Protein AF-A0A927VE83-F1 (afdb_monomer)

Secondary structure (DSSP, 8-state):
--HHHHHHHHHHHHH-GGGGGG-SS--HHHHHHHHHH-GGGGGG-SS--HHHHHHHHHH-GGGGGG-SS--HHHHHHHHHH-GGGGGG-SS--HHHHHHHHHH-GGGGGG-SS--HHHHHHHHHH-GGGGGG-SS--HHHHHHHHHH-GGGGGG-SS--HHHHHHHHHHH-GGGGGG-SS--HHHHHHHHHH-GGGGGG-S---HHHHHHHHHH-GGGGGG-SS--HHHHHHHHHH-GGGGGGS-GGGGGG-

Foldseek 3Di:
DDPVLVVVLLVVLLVALLCLLVRPDDDPSSLQSSLLNPLLSLLSDPDDDPVSLLSSLLVALLSLLSDPDDDLVSLQSNCLRALLSLLSDPAHDPVSLLSSCVRPLLSCLSDDPDDLVSLLSSLLVALLSLLSVPDDDPVSLLSNCLNPVCSVVSDPDCPPVNVLLSVCLVPVLVQLVDPDDDPVSLLSSCLNPLVCLLVDPDDDPSSLLSSLLVPLLCLLSHPDDDLNSNVSSCVNPVVSLVSDDPVNNVVD

Mean predicted aligned error: 5.01 Å

Solvent-accessible surface area (backbone atoms only — not comparable to full-atom values): 13886 Å² total; per-residue (Å²): 134,55,73,69,57,48,53,54,50,43,53,46,12,58,76,39,8,63,50,52,69,73,48,93,71,85,48,72,68,50,48,41,44,8,17,68,59,28,33,72,27,46,65,56,49,85,80,79,48,70,67,50,49,42,53,13,14,60,75,37,9,67,37,48,69,50,48,87,79,78,46,74,64,55,50,44,45,8,21,74,61,32,22,70,28,44,70,65,44,94,80,70,51,72,68,49,48,50,54,8,23,73,73,37,30,69,38,52,64,54,45,82,84,64,49,72,67,54,49,48,56,21,16,67,72,35,8,66,44,47,68,58,49,91,79,67,51,69,70,50,50,47,47,8,14,54,64,28,38,75,25,52,80,57,49,90,76,79,47,73,68,52,52,50,46,27,51,30,40,71,36,36,67,61,53,73,76,43,96,76,67,50,70,67,57,50,40,48,15,28,74,63,38,49,82,44,54,83,70,49,96,69,79,50,73,67,45,46,37,59,30,11,60,78,38,10,65,52,47,71,69,51,90,77,86,46,72,70,39,51,50,42,9,29,74,62,28,69,75,22,56,82,50,55,56,75,88,53,59,84,80,106

Nearest PDB structures (foldseek):
  4c0p-assembly4_D  TM=2.288E-01  e=1.558E+00  Homo sapiens
  2qna-assembly1_A  TM=1.635E-01  e=2.269E+00  Homo sapiens
  5yvg-assembly1_A  TM=2.104E-01  e=4.380E+00  Homo sapiens
  3ea5-assembly2_D  TM=1.657E-01  e=5.806E+00  Saccharomyces cerevisiae
  2z5k-assembly1_A  TM=1.776E-01  e=8.861E+00  Homo sapiens

Radius of gyration: 27.27 Å; Cα contacts (8 Å, |Δi|>4): 420; chains: 1; bounding box: 66×28×78 Å

Sequence (252 aa):
MTQQEQEFWLEKVSNNGMELANAPEQTEELCKAAVTRSPWALQFVKDQTEEICEIAVGKMGMTLASVKEKTPHLCLVAVRQTGMALQHISNPTEEMCIEAIRQRAEAIKFVEHPSIRLCKEAVCLDGKVLKYIGNPTEEICELAVMQNPKAIAYVKDKSERLQQIEKIANDPFSILDMKSPSEEACLLAVRSDWSVFEYLPMQTEEICLEAVQQKGELLAYVDEQTLPVCRAAVAQSPKAIRFVEEWYKEDL

Structure (mmCIF, N/CA/C/O backbone):
data_AF-A0A927VE83-F1
#
_entry.id   AF-A0A927VE83-F1
#
loop_
_atom_site.group_PDB
_atom_site.id
_atom_site.type_symbol
_atom_site.label_atom_id
_atom_site.label_alt_id
_atom_site.label_comp_id
_atom_site.label_asym_id
_atom_site.label_entity_id
_atom_site.label_seq_id
_atom_site.pdbx_PDB_ins_code
_atom_site.Cartn_x
_atom_site.Cartn_y
_atom_site.Cartn_z
_atom_site.occupancy
_atom_site.B_iso_or_equiv
_atom_site.auth_seq_id
_atom_site.auth_comp_id
_atom_site.auth_asym_id
_atom_site.auth_atom_id
_atom_site.pdbx_PDB_model_num
ATOM 1 N N . MET A 1 1 ? -33.198 -2.997 35.596 1.00 75.94 1 MET A N 1
ATOM 2 C CA . MET A 1 1 ? -33.813 -1.815 34.953 1.00 75.94 1 MET A CA 1
ATOM 3 C C . MET A 1 1 ? -35.285 -2.082 34.657 1.00 75.94 1 MET A C 1
ATOM 5 O O . MET A 1 1 ? -35.620 -3.172 34.203 1.00 75.94 1 MET A O 1
ATOM 9 N N . THR A 1 2 ? -36.168 -1.127 34.953 1.00 89.88 2 THR A N 1
ATOM 10 C CA . THR A 1 2 ? -37.588 -1.172 34.556 1.00 89.88 2 THR A CA 1
ATOM 11 C C . THR A 1 2 ? -37.757 -0.852 33.063 1.00 89.88 2 THR A C 1
ATOM 13 O O . THR A 1 2 ? -36.870 -0.261 32.452 1.00 89.88 2 THR A O 1
ATOM 16 N N . GLN A 1 3 ? -38.901 -1.196 32.461 1.00 88.94 3 GLN A N 1
ATOM 17 C CA . GLN A 1 3 ? -39.150 -0.931 31.034 1.00 88.94 3 GLN A CA 1
ATOM 18 C C . GLN A 1 3 ? -39.098 0.569 30.683 1.00 88.94 3 GLN A C 1
ATOM 20 O O . GLN A 1 3 ? -38.510 0.946 29.675 1.00 88.94 3 GLN A O 1
ATOM 25 N N . GLN A 1 4 ? -39.644 1.433 31.543 1.00 90.25 4 GLN A N 1
ATOM 26 C CA . GLN A 1 4 ? -39.616 2.888 31.336 1.00 90.25 4 GLN A CA 1
ATOM 27 C C . GLN A 1 4 ? -38.194 3.455 31.396 1.00 90.25 4 GLN A C 1
ATOM 29 O O . GLN A 1 4 ? -37.836 4.330 30.611 1.00 90.25 4 GLN A O 1
ATOM 34 N N . GLU A 1 5 ? -37.364 2.944 32.308 1.00 92.12 5 GLU A N 1
ATOM 35 C CA . GLU A 1 5 ? -35.952 3.327 32.375 1.00 92.12 5 GLU A CA 1
ATOM 36 C C . GLU A 1 5 ? -35.190 2.856 31.130 1.00 92.12 5 GLU A C 1
ATOM 38 O O . GLU A 1 5 ? -34.365 3.605 30.610 1.00 92.12 5 GLU A O 1
ATOM 43 N N . GLN A 1 6 ? -35.489 1.657 30.616 1.00 92.31 6 GLN A N 1
ATOM 44 C CA . GLN A 1 6 ? -34.880 1.142 29.387 1.00 92.31 6 GLN A CA 1
ATOM 45 C C . GLN A 1 6 ? -35.201 2.034 28.184 1.00 92.31 6 GLN A C 1
ATOM 47 O O . GLN A 1 6 ? -34.286 2.429 27.466 1.00 92.31 6 GLN A O 1
ATOM 52 N N . GLU A 1 7 ? -36.470 2.396 27.988 1.00 95.06 7 GLU A N 1
ATOM 53 C CA . GLU A 1 7 ? -36.901 3.286 26.901 1.00 95.06 7 GLU A CA 1
ATOM 54 C C . GLU A 1 7 ? -36.246 4.672 27.007 1.00 95.06 7 GLU A C 1
ATOM 56 O O . GLU A 1 7 ? -35.717 5.185 26.019 1.00 95.06 7 GLU A O 1
ATOM 61 N N . PHE A 1 8 ? -36.188 5.239 28.218 1.00 96.44 8 PHE A N 1
ATOM 62 C CA . PHE A 1 8 ? -35.514 6.513 28.474 1.00 96.44 8 PHE A CA 1
ATOM 63 C C . PHE A 1 8 ? -34.027 6.472 28.091 1.00 96.44 8 PHE A C 1
ATOM 65 O O . PHE A 1 8 ? -33.526 7.373 27.411 1.00 96.44 8 PHE A O 1
ATOM 72 N N . TRP A 1 9 ? -33.302 5.428 28.507 1.00 97.56 9 TRP A N 1
ATOM 73 C CA . TRP A 1 9 ? -31.879 5.300 28.189 1.00 97.56 9 TRP A CA 1
ATOM 74 C C . TRP A 1 9 ? -31.637 5.006 26.709 1.00 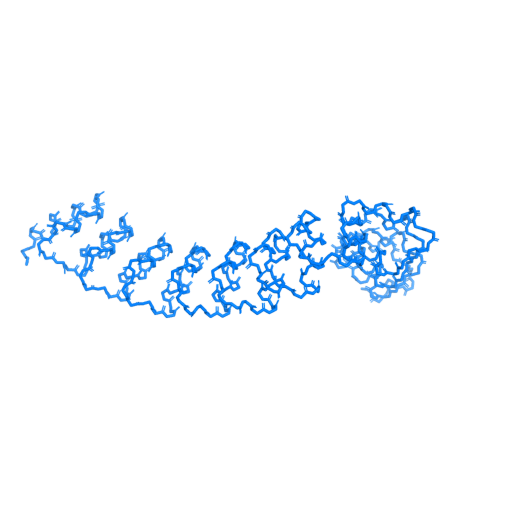97.56 9 TRP A C 1
ATOM 76 O O . TRP A 1 9 ? -30.695 5.561 26.141 1.00 97.56 9 TRP A O 1
ATOM 86 N N . LEU A 1 10 ? -32.497 4.212 26.064 1.00 97.19 10 LEU A N 1
ATOM 87 C CA . LEU A 1 10 ? -32.441 3.977 24.620 1.00 97.19 10 LEU A CA 1
ATOM 88 C C . LEU A 1 10 ? -32.607 5.281 23.833 1.00 97.19 10 LEU A C 1
ATOM 90 O O . LEU A 1 10 ? -31.830 5.536 22.912 1.00 97.19 10 LEU A O 1
ATOM 94 N N . GLU A 1 11 ? -33.547 6.146 24.218 1.00 97.12 11 GLU A N 1
ATOM 95 C CA . GLU A 1 11 ? -33.718 7.466 23.599 1.00 97.12 11 GLU A CA 1
ATOM 96 C C . GLU A 1 11 ? -32.477 8.353 23.802 1.00 97.12 11 GLU A C 1
ATOM 98 O O . GLU A 1 11 ? -31.991 8.991 22.860 1.00 97.12 11 GLU A O 1
ATOM 103 N N . LYS A 1 12 ? -31.905 8.361 25.015 1.00 97.56 12 LYS A N 1
ATOM 104 C CA . LYS A 1 12 ? -30.682 9.117 25.328 1.00 97.56 12 LYS A CA 1
ATOM 105 C C . LYS A 1 12 ? -29.505 8.696 24.452 1.00 97.56 12 LYS A C 1
ATOM 107 O O . LYS A 1 12 ? -28.912 9.555 23.795 1.00 97.56 12 LYS A O 1
ATOM 112 N N . VAL A 1 13 ? -29.192 7.399 24.395 1.00 97.56 13 VAL A N 1
ATOM 113 C CA . VAL A 1 13 ? -28.055 6.909 23.596 1.00 97.56 13 VAL A CA 1
ATOM 114 C C . VAL A 1 13 ? -28.311 7.003 22.093 1.00 97.56 13 VAL A C 1
ATOM 116 O O . VAL A 1 13 ? -27.367 7.186 21.327 1.00 97.56 13 VAL A O 1
ATOM 119 N N . SER A 1 14 ? -29.574 6.947 21.660 1.00 95.25 14 SER A N 1
ATOM 120 C CA . SER A 1 14 ? -29.944 7.148 20.253 1.00 95.25 14 SER A CA 1
ATOM 121 C C . SER A 1 14 ? -29.693 8.582 19.786 1.00 95.25 14 SER A C 1
ATOM 123 O O . SER A 1 14 ? -29.338 8.792 18.626 1.00 95.25 14 SER A O 1
ATOM 125 N N . ASN A 1 15 ? -29.816 9.564 20.684 1.00 96.12 15 ASN A N 1
ATOM 126 C CA . ASN A 1 15 ? -29.465 10.957 20.409 1.00 96.12 15 ASN A CA 1
ATOM 127 C C . ASN A 1 15 ? -27.952 11.209 20.525 1.00 96.12 15 ASN A C 1
ATOM 129 O O . ASN A 1 15 ? -27.364 11.863 19.663 1.00 96.12 15 ASN A O 1
ATOM 133 N N . ASN A 1 16 ? -27.306 10.665 21.559 1.00 97.06 16 ASN A N 1
ATOM 134 C CA . ASN A 1 16 ? -25.863 10.759 21.776 1.00 97.06 16 ASN A CA 1
ATOM 135 C C . ASN A 1 16 ? -25.325 9.449 22.368 1.00 97.06 16 ASN A C 1
ATOM 137 O O . ASN A 1 16 ? -25.468 9.202 23.563 1.00 97.06 16 ASN A O 1
ATOM 141 N N . GLY A 1 17 ? -24.631 8.640 21.561 1.00 97.00 17 GLY A N 1
ATOM 142 C CA . GLY A 1 17 ? -24.139 7.329 22.004 1.00 97.00 17 GLY A CA 1
ATOM 143 C C . GLY A 1 17 ? -23.182 7.387 23.202 1.00 97.00 17 GLY A C 1
ATOM 144 O O . GLY A 1 17 ? -23.067 6.417 23.945 1.00 97.00 17 GLY A O 1
ATOM 145 N N . MET A 1 18 ? -22.541 8.535 23.450 1.00 98.00 18 MET A N 1
ATOM 146 C CA . MET A 1 18 ? -21.647 8.725 24.598 1.00 98.00 18 MET A CA 1
ATOM 147 C C . MET A 1 18 ? -22.390 8.752 25.944 1.00 98.00 18 MET A C 1
ATOM 149 O O . MET A 1 18 ? -21.762 8.527 26.976 1.00 98.00 18 MET A O 1
ATOM 153 N N . GLU A 1 19 ? -23.716 8.955 25.950 1.00 98.06 19 GLU A N 1
ATOM 154 C CA . GLU A 1 19 ? -24.542 8.892 27.168 1.00 98.06 19 GLU A CA 1
ATOM 155 C C . GLU A 1 19 ? -24.539 7.506 27.825 1.00 98.06 19 GLU A C 1
ATOM 157 O O . GLU A 1 19 ? -24.896 7.385 28.996 1.00 98.06 19 GLU A O 1
ATOM 162 N N . LEU A 1 20 ? -24.069 6.467 27.122 1.00 97.81 20 LEU A N 1
ATOM 163 C CA . LEU A 1 20 ? -23.860 5.138 27.700 1.00 97.81 20 LEU A CA 1
ATOM 164 C C . LEU A 1 20 ? -22.955 5.175 28.945 1.00 97.81 20 LEU A C 1
ATOM 166 O O . LEU A 1 20 ? -23.120 4.347 29.840 1.00 97.81 20 LEU A O 1
ATOM 170 N N . ALA A 1 21 ? -22.034 6.143 29.032 1.00 97.44 21 ALA A N 1
ATOM 171 C CA . ALA A 1 21 ? -21.176 6.347 30.201 1.00 97.44 21 ALA A CA 1
ATOM 172 C C . ALA A 1 21 ? -21.964 6.636 31.492 1.00 97.44 21 ALA A C 1
ATOM 174 O O . ALA A 1 21 ? -21.484 6.334 32.583 1.00 97.44 21 ALA A O 1
ATOM 175 N N . ASN A 1 22 ? -23.164 7.207 31.361 1.00 96.50 22 ASN A N 1
ATOM 176 C CA . ASN A 1 22 ? -24.020 7.617 32.472 1.00 96.50 22 ASN A CA 1
ATOM 177 C C . ASN A 1 22 ? -25.095 6.572 32.809 1.00 96.50 22 ASN A C 1
ATOM 179 O O . ASN A 1 22 ? -25.788 6.717 33.817 1.00 96.50 22 ASN A O 1
ATOM 183 N N . ALA A 1 23 ? -25.256 5.536 31.978 1.00 94.94 23 ALA A N 1
ATOM 184 C CA . ALA A 1 23 ? -26.295 4.534 32.162 1.00 94.94 23 ALA A CA 1
ATOM 185 C C . ALA A 1 23 ? -26.011 3.669 33.411 1.00 94.94 23 ALA A C 1
ATOM 187 O O . ALA A 1 23 ? -24.916 3.104 33.531 1.00 94.94 23 ALA A O 1
ATOM 188 N N . PRO A 1 24 ? -26.977 3.525 34.342 1.00 92.75 24 PRO A N 1
ATOM 189 C CA . PRO A 1 24 ? -26.781 2.761 35.573 1.00 92.75 24 PRO A CA 1
ATOM 190 C C . PRO A 1 24 ? -26.619 1.260 35.294 1.00 92.75 24 PRO A C 1
ATOM 192 O O . PRO A 1 24 ? -25.802 0.591 35.928 1.00 92.75 24 PRO A O 1
ATOM 195 N N . GLU A 1 25 ? -27.346 0.748 34.300 1.00 94.06 25 GLU A N 1
ATOM 196 C CA . GLU A 1 25 ? -27.280 -0.630 33.819 1.00 94.06 25 GLU A CA 1
ATOM 197 C C . GLU A 1 25 ? -27.050 -0.647 32.303 1.00 94.06 25 GLU A C 1
ATOM 199 O O . GLU A 1 25 ? -27.574 0.195 31.575 1.00 94.06 25 GLU A O 1
ATOM 204 N N . GLN A 1 26 ? -26.263 -1.613 31.826 1.00 95.38 26 GLN A N 1
ATOM 205 C CA . GLN A 1 26 ? -25.933 -1.776 30.412 1.00 95.38 26 GLN A CA 1
ATOM 206 C C . GLN A 1 26 ? -26.525 -3.087 29.904 1.00 95.38 26 GLN A C 1
ATOM 208 O O . GLN A 1 26 ? -26.002 -4.161 30.189 1.00 95.38 26 GLN A O 1
ATOM 213 N N . THR A 1 27 ? -27.630 -2.995 29.166 1.00 96.06 27 THR A N 1
ATOM 214 C CA . THR A 1 27 ? -28.161 -4.133 28.410 1.00 96.06 27 THR A CA 1
ATOM 215 C C . THR A 1 27 ? -27.467 -4.221 27.058 1.00 96.06 27 THR A C 1
ATOM 217 O O . THR A 1 27 ? -26.960 -3.227 26.536 1.00 96.06 27 THR A O 1
ATOM 220 N N . GLU A 1 28 ? -27.472 -5.409 26.459 1.00 96.31 28 GLU A N 1
ATOM 221 C CA . GLU A 1 28 ? -26.896 -5.609 25.130 1.00 96.31 28 GLU A CA 1
ATOM 222 C C . GLU A 1 28 ? -27.542 -4.691 24.079 1.00 96.31 28 GLU A C 1
ATOM 224 O O . GLU A 1 28 ? -26.835 -4.057 23.299 1.00 96.31 28 GLU A O 1
ATOM 229 N N . GLU A 1 29 ? -28.868 -4.539 24.107 1.00 96.81 29 GLU A N 1
ATOM 230 C CA . GLU A 1 29 ? -29.606 -3.634 23.217 1.00 96.81 29 GLU A CA 1
ATOM 231 C C . GLU A 1 29 ? -29.173 -2.169 23.387 1.00 96.81 29 GLU A C 1
ATOM 233 O O . GLU A 1 29 ? -28.912 -1.480 22.399 1.00 96.81 29 GLU A O 1
ATOM 238 N N . LEU A 1 30 ? -29.022 -1.704 24.632 1.00 97.75 30 LEU A N 1
ATOM 239 C CA . LEU A 1 30 ? -28.582 -0.340 24.923 1.00 97.75 30 LEU A CA 1
ATOM 240 C C . LEU A 1 30 ? -27.151 -0.098 24.429 1.00 97.75 30 LEU A C 1
ATOM 242 O O . LEU A 1 30 ? -26.872 0.929 23.807 1.00 97.75 30 LEU A O 1
ATOM 246 N N . CYS A 1 31 ? -26.252 -1.060 24.656 1.00 98.50 31 CYS A N 1
ATOM 247 C CA . CYS A 1 31 ? -24.882 -1.013 24.152 1.00 98.50 31 CYS A CA 1
ATOM 248 C C . CYS A 1 31 ? -24.851 -0.967 22.619 1.00 98.50 31 CYS A C 1
ATOM 250 O O . CYS A 1 31 ? -24.162 -0.113 22.058 1.00 98.50 31 CYS A O 1
ATOM 252 N N . LYS A 1 32 ? -25.627 -1.823 21.938 1.00 98.44 32 LYS A N 1
ATOM 253 C CA . LYS A 1 32 ? -25.743 -1.839 20.470 1.00 98.44 32 LYS A CA 1
ATOM 254 C C . LYS A 1 32 ? -26.271 -0.510 19.934 1.00 98.44 32 LYS A C 1
ATOM 256 O O . LYS A 1 32 ? -25.686 0.036 18.997 1.00 98.44 32 LYS A O 1
ATOM 261 N N . ALA A 1 33 ? -27.317 0.051 20.541 1.00 98.12 33 ALA A N 1
ATOM 262 C CA . ALA A 1 33 ? -27.858 1.356 20.162 1.00 98.12 33 ALA A CA 1
ATOM 263 C C . ALA A 1 33 ? -26.806 2.471 20.314 1.00 98.12 33 ALA A C 1
ATOM 265 O O . ALA A 1 33 ? -26.595 3.264 19.391 1.00 98.12 33 A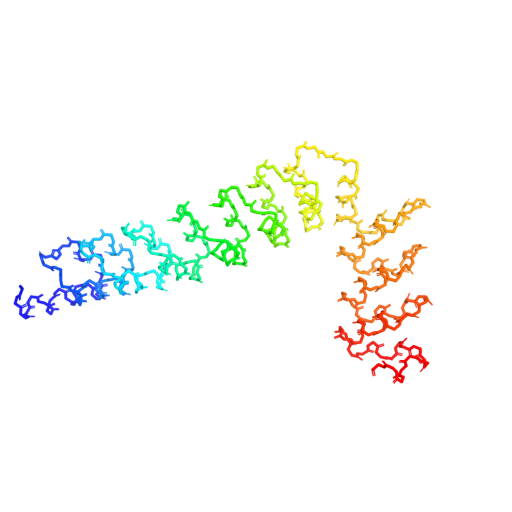LA A O 1
ATOM 266 N N . ALA A 1 34 ? -26.077 2.478 21.435 1.00 98.56 34 ALA A N 1
ATOM 267 C CA . ALA A 1 34 ? -25.027 3.452 21.710 1.00 98.56 34 ALA A CA 1
ATOM 268 C C . ALA A 1 34 ? -23.879 3.394 20.690 1.00 98.56 34 ALA A C 1
ATOM 270 O O . ALA A 1 34 ? -23.545 4.421 20.093 1.00 98.56 34 ALA A O 1
ATOM 271 N N . VAL A 1 35 ? -23.305 2.210 20.433 1.00 98.56 35 VAL A N 1
ATOM 272 C CA . VAL A 1 35 ? -22.199 2.064 19.464 1.00 98.56 35 VAL A CA 1
ATOM 273 C C . VAL A 1 35 ? -22.657 2.271 18.020 1.00 98.56 35 VAL A C 1
ATOM 275 O O . VAL A 1 35 ? -21.893 2.759 17.189 1.00 98.56 35 VAL A O 1
ATOM 278 N N . THR A 1 36 ? -23.926 1.985 17.718 1.00 98.19 36 THR A N 1
ATOM 279 C CA . THR A 1 36 ? -24.521 2.300 16.414 1.00 98.19 36 THR A CA 1
ATOM 280 C C . THR A 1 36 ? -24.578 3.809 16.190 1.00 98.19 36 THR A C 1
ATOM 282 O O . THR A 1 36 ? -24.314 4.273 15.077 1.00 98.19 36 THR A O 1
ATOM 285 N N . ARG A 1 37 ? -24.918 4.594 17.218 1.00 97.81 37 ARG A N 1
ATOM 286 C CA . ARG A 1 37 ? -24.978 6.061 17.133 1.00 97.81 37 ARG A CA 1
ATOM 287 C C . ARG A 1 37 ? -23.591 6.701 17.132 1.00 97.81 37 ARG A C 1
ATOM 289 O O . ARG A 1 37 ? -23.346 7.603 16.328 1.00 97.81 37 ARG A O 1
ATOM 296 N N . SER A 1 38 ? -22.715 6.238 18.017 1.00 98.12 38 SER A N 1
ATOM 297 C CA . SER A 1 38 ? -21.357 6.746 18.201 1.00 98.12 38 SER A CA 1
ATOM 298 C C . SER A 1 38 ? -20.419 5.567 18.469 1.00 98.12 38 SER A C 1
ATOM 300 O O . SER A 1 38 ? -20.331 5.137 19.615 1.00 98.12 38 SER A O 1
ATOM 302 N N . PRO A 1 39 ? -19.675 5.055 17.471 1.00 98.25 39 PRO A N 1
ATOM 303 C CA . PRO A 1 39 ? -18.836 3.868 17.661 1.00 98.25 39 PRO A CA 1
ATOM 304 C C .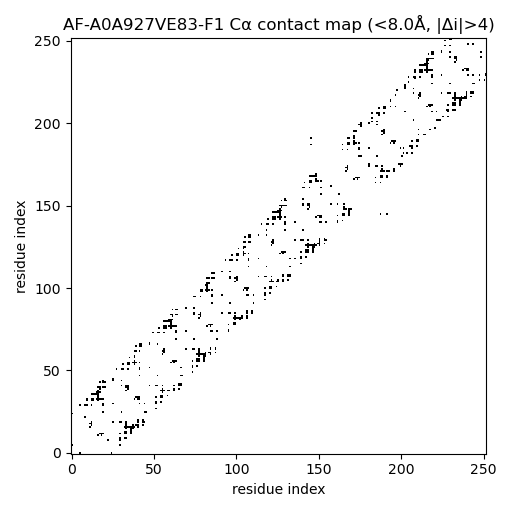 PRO A 1 39 ? -17.829 3.989 18.818 1.00 98.25 39 PRO A C 1
ATOM 306 O O . PRO A 1 39 ? -17.633 3.037 19.566 1.00 98.25 39 PRO A O 1
ATOM 309 N N . TRP A 1 40 ? -17.287 5.190 19.066 1.00 98.25 40 TRP A N 1
ATOM 310 C CA . TRP A 1 40 ? -16.425 5.479 20.224 1.00 98.25 40 TRP A CA 1
ATOM 311 C C . TRP A 1 40 ? -17.072 5.218 21.595 1.00 98.25 40 TRP A C 1
ATOM 313 O O . TRP A 1 40 ? -16.347 5.110 22.585 1.00 98.25 40 TRP A O 1
ATOM 323 N N . ALA A 1 41 ? -18.399 5.089 21.685 1.00 98.44 41 ALA A N 1
ATOM 324 C CA . ALA A 1 41 ? -19.089 4.680 22.909 1.00 98.44 41 ALA A CA 1
ATOM 325 C C . ALA A 1 41 ? -18.694 3.265 23.360 1.00 98.44 41 ALA A C 1
ATOM 327 O O . ALA A 1 41 ? -18.877 2.932 24.530 1.00 98.44 41 ALA A O 1
ATOM 328 N N . LEU A 1 42 ? -18.081 2.461 22.477 1.00 98.56 42 LEU A N 1
ATOM 329 C CA . LEU A 1 42 ? -17.538 1.142 22.804 1.00 98.56 42 LEU A CA 1
ATOM 330 C C . LEU A 1 42 ? -16.584 1.184 24.010 1.00 98.56 42 LEU A C 1
ATOM 332 O O . LEU A 1 42 ? -16.534 0.230 24.784 1.00 98.56 42 LEU A O 1
ATOM 336 N N . GLN A 1 43 ? -15.876 2.303 24.218 1.00 98.25 43 GLN A N 1
ATOM 337 C CA . GLN A 1 43 ? -14.990 2.491 25.372 1.00 98.25 43 GLN A CA 1
ATOM 338 C C . GLN A 1 43 ? -15.722 2.447 26.728 1.00 98.25 43 GLN A C 1
ATOM 340 O O . GLN A 1 43 ? -15.098 2.154 27.744 1.00 98.25 43 GLN A O 1
ATOM 345 N N . PHE A 1 44 ? -17.033 2.724 26.752 1.00 98.06 44 PHE A N 1
ATOM 346 C CA . PHE A 1 44 ? -17.864 2.682 27.959 1.00 98.06 44 PHE A CA 1
A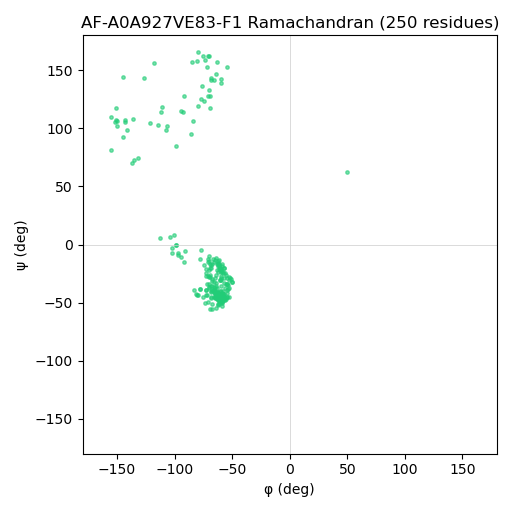TOM 347 C C . PHE A 1 44 ? -18.582 1.345 28.153 1.00 98.06 44 PHE A C 1
ATOM 349 O O . PHE A 1 44 ? -19.150 1.119 29.221 1.00 98.06 44 PHE A O 1
ATOM 356 N N . VAL A 1 45 ? -18.574 0.460 27.153 1.00 98.25 45 VAL A N 1
ATOM 357 C CA . VAL A 1 45 ? -19.200 -0.863 27.247 1.00 98.25 45 VAL A CA 1
ATOM 358 C C . VAL A 1 45 ? -18.395 -1.727 28.224 1.00 98.25 45 VAL A C 1
ATOM 360 O O . VAL A 1 45 ? -17.211 -2.014 28.006 1.00 98.25 45 VAL A O 1
ATOM 363 N N . LYS A 1 46 ? -19.035 -2.143 29.322 1.00 96.94 46 LYS A N 1
ATOM 364 C CA . LYS A 1 46 ? -18.421 -2.997 30.349 1.00 96.94 46 LYS A CA 1
ATOM 365 C C . LYS A 1 46 ? -18.147 -4.389 29.781 1.00 96.94 46 LYS A C 1
ATOM 367 O O . LYS A 1 46 ? -16.980 -4.785 29.727 1.00 96.94 46 LYS A O 1
ATOM 372 N N . ASP A 1 47 ? -19.184 -5.029 29.249 1.00 97.31 47 ASP A N 1
ATOM 373 C CA . ASP A 1 47 ? -19.129 -6.373 28.672 1.00 97.31 47 ASP A CA 1
ATOM 374 C C . ASP A 1 47 ? -19.230 -6.293 27.144 1.00 97.31 47 ASP A C 1
ATOM 376 O O . ASP A 1 47 ? -20.303 -6.106 26.571 1.00 97.31 47 ASP A O 1
ATOM 380 N N . GLN A 1 48 ? -18.077 -6.362 26.477 1.00 98.19 48 GLN A N 1
ATOM 381 C CA . GLN A 1 48 ? -17.979 -6.269 25.021 1.00 98.19 48 GLN A CA 1
ATOM 382 C C . GLN A 1 48 ? -18.225 -7.644 24.390 1.00 98.19 48 GLN A C 1
ATOM 384 O O . GLN A 1 48 ? -17.359 -8.515 24.450 1.00 98.19 48 GLN A O 1
ATOM 389 N N . THR A 1 49 ? -19.394 -7.834 23.776 1.00 98.06 49 THR A N 1
ATOM 390 C CA . THR A 1 49 ? -19.656 -9.004 22.926 1.00 98.06 49 THR A CA 1
ATOM 391 C C . THR A 1 49 ? -19.059 -8.799 21.536 1.00 98.06 49 THR A C 1
ATOM 393 O O . THR A 1 49 ? -18.845 -7.661 21.104 1.00 98.06 49 THR A O 1
ATOM 396 N N . GLU A 1 50 ? -18.801 -9.894 20.816 1.00 97.25 50 GLU A N 1
ATOM 397 C CA . GLU A 1 50 ? -18.264 -9.823 19.451 1.00 97.25 50 GLU A CA 1
ATOM 398 C C . GLU A 1 50 ? -19.182 -9.011 18.527 1.00 97.25 50 GLU A C 1
ATOM 400 O O . GLU A 1 50 ? -18.696 -8.146 17.809 1.00 97.25 50 GLU A O 1
ATOM 405 N N . GLU A 1 51 ? -20.504 -9.168 18.648 1.00 98.31 51 GLU A N 1
ATOM 406 C CA . GLU A 1 51 ? -21.484 -8.417 17.854 1.00 98.31 51 GLU A CA 1
ATOM 407 C C . GLU A 1 51 ? -21.465 -6.904 18.148 1.00 98.31 51 GLU A C 1
ATOM 409 O O . GLU A 1 51 ? -21.495 -6.091 17.224 1.00 98.31 51 GLU A O 1
ATOM 414 N N . ILE A 1 52 ? -21.366 -6.490 19.423 1.00 98.62 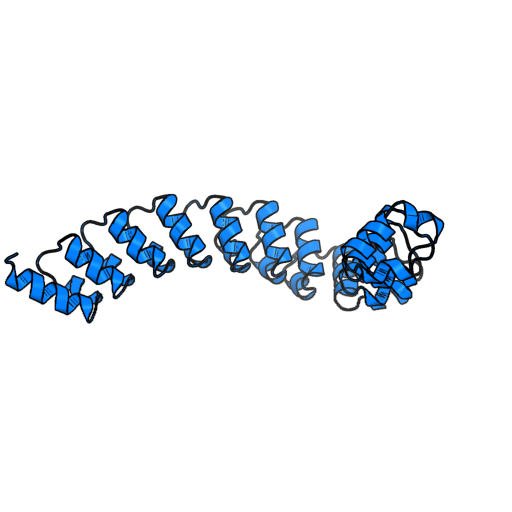52 ILE A N 1
ATOM 415 C CA . ILE A 1 52 ? -21.247 -5.061 19.781 1.00 98.62 52 ILE A CA 1
ATOM 416 C C . ILE A 1 52 ? -19.958 -4.478 19.187 1.00 98.62 52 ILE A C 1
ATOM 418 O O . ILE A 1 52 ? -19.971 -3.378 18.623 1.00 98.62 52 ILE A O 1
ATOM 422 N N . CYS A 1 53 ? -18.847 -5.208 19.313 1.00 98.75 53 CYS A N 1
ATOM 423 C CA . CYS A 1 53 ? -17.568 -4.807 18.741 1.00 98.75 53 CYS A CA 1
ATOM 424 C C . CYS A 1 53 ? -17.650 -4.698 17.218 1.00 98.75 53 CYS A C 1
ATOM 426 O O . CYS A 1 53 ? -17.208 -3.687 16.678 1.00 98.75 53 CYS A O 1
ATOM 428 N N . GLU A 1 54 ? -18.239 -5.687 16.542 1.00 98.62 54 GLU A N 1
ATOM 429 C CA . GLU A 1 54 ? -18.375 -5.737 15.086 1.00 98.62 54 GLU A CA 1
ATOM 430 C C . GLU A 1 54 ? -19.180 -4.548 14.553 1.00 98.62 54 GLU A C 1
ATOM 432 O O . GLU A 1 54 ? -18.720 -3.863 13.639 1.00 98.62 54 GLU A O 1
ATOM 437 N N . ILE A 1 55 ? -20.320 -4.217 15.176 1.00 98.50 55 ILE A N 1
ATOM 438 C CA . ILE A 1 55 ? -21.117 -3.028 14.823 1.00 98.50 55 ILE A CA 1
ATOM 439 C C . ILE A 1 55 ? -20.258 -1.759 14.907 1.00 98.50 55 ILE A C 1
ATOM 441 O O . ILE A 1 55 ? -20.286 -0.912 14.007 1.00 98.50 55 ILE A O 1
ATOM 445 N N . ALA A 1 56 ? -19.489 -1.619 15.989 1.00 98.50 56 ALA A N 1
ATOM 446 C CA . ALA A 1 56 ? -18.672 -0.439 16.226 1.00 98.50 56 ALA A CA 1
ATOM 447 C C . ALA A 1 56 ? -17.519 -0.325 15.209 1.00 98.50 56 ALA A C 1
ATOM 449 O O . ALA A 1 56 ? -17.364 0.715 14.559 1.00 98.50 56 ALA A O 1
ATOM 450 N N . VAL A 1 57 ? -16.733 -1.394 15.021 1.00 98.50 57 VAL A N 1
ATOM 451 C CA . VAL A 1 57 ? -15.594 -1.396 14.084 1.00 98.50 57 VAL A CA 1
ATOM 452 C C . VAL A 1 57 ? -16.046 -1.349 12.625 1.00 98.50 57 VAL A C 1
ATOM 454 O O . VAL A 1 57 ? -15.402 -0.686 11.815 1.00 98.50 57 VAL A O 1
ATOM 457 N N . GLY A 1 58 ? -17.180 -1.967 12.290 1.00 98.31 58 GLY A N 1
ATOM 458 C CA . GLY A 1 58 ? -17.764 -1.934 10.951 1.00 98.31 58 GLY A CA 1
ATOM 459 C C . GLY A 1 58 ? -18.233 -0.536 10.545 1.00 98.31 58 GLY A C 1
ATOM 460 O O . GLY A 1 58 ? -18.127 -0.160 9.379 1.00 98.31 58 GLY A O 1
ATOM 461 N N . LYS A 1 59 ? -18.685 0.286 11.503 1.00 97.75 59 LYS A N 1
ATOM 462 C CA . LYS A 1 59 ? -18.990 1.703 11.249 1.00 97.75 59 LYS A CA 1
ATOM 463 C C . LYS A 1 59 ? -17.748 2.584 11.182 1.00 97.75 59 LYS A C 1
ATOM 465 O O . LYS A 1 59 ? -17.715 3.529 10.396 1.00 97.75 59 LYS A O 1
ATOM 470 N N . MET A 1 60 ? -16.755 2.315 12.024 1.00 98.25 60 MET A N 1
ATOM 471 C CA . MET A 1 60 ? -15.509 3.074 12.076 1.00 98.25 60 MET A CA 1
ATOM 472 C C . MET A 1 60 ? -14.382 2.170 12.575 1.00 98.25 60 MET A C 1
ATOM 474 O O . MET A 1 60 ? -14.276 1.907 13.772 1.00 98.25 60 MET A O 1
ATOM 478 N N . GLY A 1 61 ? -13.495 1.745 11.679 1.00 97.88 61 GLY A N 1
ATOM 479 C CA . GLY A 1 61 ? -12.453 0.760 11.968 1.00 97.88 61 GLY A CA 1
ATOM 480 C C . GLY A 1 61 ? -11.438 1.242 13.001 1.00 97.88 61 GLY A C 1
ATOM 481 O O . GLY A 1 61 ? -10.919 0.444 13.772 1.00 97.88 61 GLY A O 1
ATOM 482 N N . MET A 1 62 ? -11.241 2.559 13.133 1.00 98.38 62 MET A N 1
ATOM 483 C CA . MET A 1 62 ? -10.423 3.150 14.204 1.00 98.38 62 MET A CA 1
ATOM 484 C C . MET A 1 62 ? -10.945 2.842 15.619 1.00 98.38 62 MET A C 1
ATOM 486 O O . MET A 1 62 ? -10.171 2.873 16.574 1.00 98.38 62 MET A O 1
ATOM 490 N N . THR A 1 63 ? -12.224 2.475 15.765 1.00 98.38 63 THR A N 1
ATOM 491 C CA . THR A 1 63 ? -12.793 2.013 17.045 1.00 98.38 63 THR A CA 1
ATOM 492 C C . THR A 1 63 ? -12.137 0.728 17.545 1.00 98.38 63 THR A C 1
ATOM 494 O O . THR A 1 63 ? -12.240 0.421 18.730 1.00 98.38 63 THR A O 1
ATOM 497 N N . LEU A 1 64 ? -11.403 -0.002 16.691 1.00 98.56 64 LEU A N 1
ATOM 498 C CA . LEU A 1 64 ? -10.604 -1.157 17.101 1.00 98.56 64 LEU A CA 1
ATOM 499 C C . LEU A 1 64 ? -9.680 -0.822 18.286 1.00 98.56 64 LEU A C 1
ATOM 501 O O . LEU A 1 64 ? -9.441 -1.676 19.137 1.00 98.56 64 LEU A O 1
ATOM 505 N N . ALA A 1 65 ? -9.228 0.431 18.410 1.00 98.19 65 ALA A N 1
ATOM 506 C CA . ALA A 1 65 ? -8.474 0.914 19.566 1.00 98.19 65 ALA A CA 1
ATOM 507 C C . ALA A 1 65 ? -9.182 0.663 20.915 1.00 98.19 65 ALA A C 1
ATOM 509 O O . ALA A 1 65 ? -8.515 0.373 21.906 1.00 98.19 65 ALA A O 1
ATOM 510 N N . SER A 1 66 ? -10.517 0.740 20.948 1.00 98.19 66 SER A N 1
ATOM 511 C CA . SER A 1 66 ? -11.361 0.557 22.139 1.00 98.19 66 SER A CA 1
ATOM 512 C C . SER A 1 66 ? -11.828 -0.888 22.364 1.00 98.19 66 SER A C 1
ATOM 514 O O . SER A 1 66 ? -12.460 -1.167 23.385 1.00 98.19 66 SER A O 1
ATOM 516 N N . VAL A 1 67 ? -11.536 -1.807 21.438 1.00 98.38 67 VAL A N 1
ATOM 517 C CA . VAL A 1 67 ? -11.836 -3.238 21.592 1.00 98.38 67 VAL A CA 1
ATOM 518 C C . VAL A 1 67 ? -10.849 -3.851 22.588 1.00 98.38 67 VAL A C 1
ATOM 520 O O . VAL A 1 67 ? -9.634 -3.772 22.375 1.00 98.38 67 VAL A O 1
ATOM 523 N N . LYS A 1 68 ? -11.365 -4.470 23.656 1.00 97.44 68 LYS A N 1
ATOM 524 C CA . LYS A 1 68 ? -10.565 -5.144 24.693 1.00 97.44 68 LYS A CA 1
ATOM 525 C C . LYS A 1 68 ? -9.907 -6.408 24.138 1.00 97.44 68 LYS A C 1
ATOM 527 O O . LYS A 1 68 ? -8.685 -6.497 24.126 1.00 97.44 68 LYS A O 1
ATOM 532 N N . GLU A 1 69 ? -10.716 -7.307 23.583 1.00 96.81 69 GLU A N 1
ATOM 533 C CA . GLU A 1 69 ? -10.274 -8.573 22.990 1.00 96.81 69 GLU A CA 1
ATOM 534 C C . GLU A 1 69 ? -10.352 -8.506 21.461 1.00 96.81 69 GLU A C 1
ATOM 536 O O . GLU A 1 69 ? -11.425 -8.584 20.861 1.00 96.81 69 GLU A O 1
ATOM 541 N N . LYS A 1 70 ? -9.202 -8.308 20.811 1.00 97.75 70 LYS A N 1
ATOM 542 C CA . LYS A 1 70 ? -9.112 -8.131 19.354 1.00 97.75 70 LYS A CA 1
ATOM 543 C C . LYS A 1 70 ? -9.024 -9.487 18.655 1.00 97.75 70 LYS A C 1
ATOM 545 O O . LYS A 1 70 ? -7.936 -10.043 18.511 1.00 97.75 70 LYS A O 1
ATOM 550 N N . THR A 1 71 ? -10.161 -10.015 18.206 1.00 97.44 71 THR A N 1
ATOM 551 C CA . THR A 1 71 ? -10.183 -11.245 17.400 1.00 97.44 71 THR A CA 1
ATOM 552 C C . THR A 1 71 ? -9.642 -10.981 15.987 1.00 97.44 71 THR A C 1
ATOM 554 O O . THR A 1 71 ? -9.774 -9.862 15.477 1.00 97.44 71 THR A O 1
ATOM 557 N N . PRO A 1 72 ? -9.062 -11.988 15.298 1.00 97.62 72 PRO A N 1
ATOM 558 C CA . PRO A 1 72 ? -8.639 -11.833 13.904 1.00 97.62 72 PRO A CA 1
ATOM 559 C C . PRO A 1 72 ? -9.767 -11.352 12.983 1.00 97.62 72 PRO A C 1
ATOM 561 O O . PRO A 1 72 ? -9.521 -10.575 12.063 1.00 97.62 72 PRO A O 1
ATOM 564 N N . HIS A 1 73 ? -11.006 -11.765 13.263 1.00 98.06 73 HIS A N 1
ATOM 565 C CA . HIS A 1 73 ? -12.183 -11.321 12.528 1.00 98.06 73 HIS A CA 1
ATOM 566 C C . HIS A 1 73 ? -12.420 -9.810 12.687 1.00 98.06 73 HIS A C 1
ATOM 568 O O . HIS A 1 73 ? -12.430 -9.091 11.688 1.00 98.06 73 HIS A O 1
ATOM 574 N N . LEU A 1 74 ? -12.506 -9.307 13.926 1.00 98.44 74 LEU A N 1
ATOM 575 C CA . LEU A 1 74 ? -12.697 -7.877 14.204 1.00 98.44 74 LEU A CA 1
ATOM 576 C C . LEU A 1 74 ? -11.565 -7.016 13.630 1.00 98.44 74 LEU A C 1
ATOM 578 O O . LEU A 1 74 ? -11.815 -5.946 13.074 1.00 98.44 74 LEU A O 1
ATOM 582 N N . CYS A 1 75 ? -10.323 -7.497 13.724 1.00 98.62 75 CYS A N 1
ATOM 583 C CA . CYS A 1 75 ? -9.160 -6.860 13.113 1.00 98.62 75 CYS A CA 1
ATOM 584 C C . CYS A 1 75 ? -9.317 -6.713 11.594 1.00 98.62 75 CYS A C 1
ATOM 586 O O . CYS A 1 75 ? -9.084 -5.632 11.053 1.00 98.62 75 CYS A O 1
ATOM 588 N N . LEU A 1 76 ? -9.746 -7.773 10.903 1.00 98.50 76 LEU A N 1
ATOM 589 C CA . LEU A 1 76 ? -9.935 -7.747 9.454 1.00 98.50 76 LEU A CA 1
ATOM 590 C C . LEU A 1 76 ? -11.104 -6.843 9.043 1.00 98.50 76 LEU A C 1
ATOM 592 O O . LEU A 1 76 ? -10.969 -6.083 8.085 1.00 98.50 76 LEU A O 1
ATOM 596 N N . VAL A 1 77 ? -12.223 -6.875 9.777 1.00 98.44 77 VAL A N 1
ATOM 597 C CA . VAL A 1 77 ? -13.358 -5.958 9.560 1.00 98.44 77 VAL A CA 1
ATOM 598 C C . VAL A 1 77 ? -12.898 -4.505 9.691 1.00 98.44 77 VAL A C 1
ATOM 600 O O . VAL A 1 77 ? -13.172 -3.688 8.812 1.00 98.44 77 VAL A O 1
ATOM 603 N N . ALA A 1 78 ? -12.138 -4.187 10.742 1.00 98.62 78 ALA A N 1
ATOM 604 C CA . ALA A 1 78 ? -11.618 -2.844 10.969 1.00 98.62 78 ALA A CA 1
ATOM 605 C C . ALA A 1 78 ? -10.660 -2.383 9.858 1.00 98.62 78 ALA A C 1
ATOM 607 O O . ALA A 1 78 ? -10.785 -1.256 9.381 1.00 98.62 78 ALA A O 1
ATOM 608 N N . VAL A 1 79 ? -9.736 -3.246 9.420 1.00 98.69 79 VAL A N 1
ATOM 609 C CA . VAL A 1 79 ? -8.781 -2.943 8.339 1.00 98.69 79 VAL A CA 1
ATOM 610 C C . VAL A 1 79 ? -9.487 -2.737 7.000 1.00 98.69 79 VAL A C 1
ATOM 612 O O . VAL A 1 79 ? -9.157 -1.800 6.276 1.00 98.69 79 VAL A O 1
ATOM 615 N N . ARG A 1 80 ? -10.493 -3.556 6.676 1.00 98.38 80 ARG A N 1
ATOM 616 C CA . ARG A 1 80 ? -11.306 -3.373 5.461 1.00 98.38 80 ARG A CA 1
ATOM 617 C C . ARG A 1 80 ? -12.099 -2.068 5.483 1.00 98.38 80 ARG A C 1
ATOM 619 O O . ARG A 1 80 ? -12.286 -1.460 4.437 1.00 98.38 80 ARG A O 1
ATOM 626 N N . GLN A 1 81 ? -12.540 -1.624 6.660 1.00 98.06 81 GLN A N 1
ATOM 627 C CA . GLN A 1 81 ? -13.206 -0.330 6.814 1.00 98.06 81 GLN A CA 1
ATOM 628 C C . GLN A 1 81 ? -12.215 0.838 6.680 1.00 98.06 81 GLN A C 1
ATOM 630 O O . GLN A 1 81 ? -12.516 1.832 6.020 1.00 98.06 81 GLN A O 1
ATOM 635 N N . THR A 1 82 ? -11.039 0.731 7.306 1.00 98.00 82 THR A N 1
ATOM 636 C CA . THR A 1 82 ? -9.951 1.704 7.180 1.00 98.00 82 THR A CA 1
ATOM 637 C C . THR A 1 82 ? -8.592 1.037 7.379 1.00 98.00 82 THR A C 1
ATOM 639 O O . THR A 1 82 ? -8.257 0.579 8.472 1.00 98.00 82 THR A O 1
ATOM 642 N N . GLY A 1 83 ? -7.749 1.052 6.344 1.00 97.81 83 GLY A N 1
ATOM 643 C CA . GLY A 1 83 ? -6.417 0.438 6.389 1.00 97.81 83 GLY A CA 1
ATOM 644 C C . GLY A 1 83 ? -5.534 0.953 7.533 1.00 97.81 83 GLY A C 1
ATOM 645 O O . GLY A 1 83 ? -4.697 0.229 8.062 1.00 97.81 83 GLY A O 1
ATOM 646 N N . MET A 1 84 ? -5.769 2.180 8.009 1.00 98.38 84 MET A N 1
ATOM 647 C CA . MET A 1 84 ? -5.038 2.759 9.143 1.00 98.38 84 MET A CA 1
ATOM 648 C C . MET A 1 84 ? -5.386 2.127 10.499 1.00 98.38 84 MET A C 1
ATOM 650 O O . MET A 1 84 ? -4.648 2.348 11.462 1.00 98.38 84 MET A O 1
ATOM 654 N N . ALA A 1 85 ? -6.453 1.326 10.595 1.00 98.50 85 ALA A N 1
ATOM 655 C CA . ALA A 1 85 ? -6.755 0.535 11.789 1.00 98.50 85 ALA A CA 1
ATOM 656 C C . ALA A 1 85 ? -5.654 -0.493 12.103 1.00 98.50 85 ALA A C 1
ATOM 658 O O . ALA A 1 85 ? -5.535 -0.915 13.253 1.00 98.50 85 ALA A O 1
ATOM 659 N N . LEU A 1 86 ? -4.801 -0.825 11.121 1.00 98.56 86 LEU A N 1
ATOM 660 C CA . LEU A 1 86 ? -3.630 -1.692 11.281 1.00 98.56 86 LEU A CA 1
ATOM 661 C C . LEU A 1 86 ? -2.737 -1.274 12.462 1.00 98.56 86 LEU A C 1
ATOM 663 O O . LEU A 1 86 ? -2.198 -2.130 13.152 1.00 98.56 86 LEU A O 1
ATOM 667 N N . GLN A 1 87 ? -2.656 0.027 12.766 1.00 98.44 87 GLN A N 1
ATOM 668 C CA . GLN A 1 87 ? -1.875 0.557 13.893 1.00 98.44 87 GLN A CA 1
ATOM 669 C C . GLN A 1 87 ? -2.330 0.067 15.277 1.00 98.44 87 GLN A C 1
ATOM 671 O O . GLN A 1 87 ? -1.607 0.227 16.258 1.00 98.44 87 GLN A O 1
ATOM 676 N N . HIS A 1 88 ? -3.544 -0.480 15.376 1.00 98.31 88 HIS A N 1
ATOM 677 C CA . HIS A 1 88 ? -4.116 -1.010 16.612 1.00 98.31 88 HIS A CA 1
ATOM 678 C C . HIS A 1 88 ? -4.017 -2.541 16.703 1.00 98.31 88 HIS A C 1
ATOM 680 O O . HIS A 1 88 ? -4.587 -3.126 17.625 1.00 98.31 88 HIS A O 1
ATOM 686 N N . ILE A 1 89 ? -3.309 -3.190 15.773 1.00 98.00 89 ILE A N 1
ATOM 687 C CA . ILE A 1 89 ? -3.136 -4.643 15.714 1.00 98.00 89 ILE A CA 1
ATOM 688 C C . ILE A 1 89 ? -1.680 -4.972 16.046 1.00 98.00 89 ILE A C 1
ATOM 690 O O . ILE A 1 89 ? -0.777 -4.569 15.326 1.00 98.00 89 ILE A O 1
ATOM 694 N N . SER A 1 90 ? -1.444 -5.722 17.126 1.00 95.19 90 SER A N 1
ATOM 695 C CA . SER A 1 90 ? -0.077 -6.055 17.559 1.00 95.19 90 SER A CA 1
ATOM 696 C C . SER A 1 90 ? 0.624 -7.064 16.646 1.00 95.19 90 SER A C 1
ATOM 698 O O . SER A 1 90 ? 1.826 -6.969 16.468 1.00 95.19 90 SER A O 1
ATOM 700 N N . ASN A 1 91 ? -0.116 -8.016 16.070 1.00 94.56 91 ASN A N 1
ATOM 701 C CA . ASN A 1 91 ? 0.423 -9.063 15.194 1.00 94.56 91 ASN A CA 1
ATOM 702 C C . ASN A 1 91 ? -0.470 -9.217 13.950 1.00 94.56 91 ASN A C 1
ATOM 704 O O . ASN A 1 91 ? -1.264 -10.162 13.883 1.00 94.56 91 ASN A O 1
ATOM 708 N N . PRO A 1 92 ? -0.441 -8.262 13.005 1.00 97.38 92 PRO A N 1
ATOM 709 C CA . PRO A 1 92 ? -1.286 -8.333 11.822 1.00 97.38 92 PRO A CA 1
ATOM 710 C C . PRO A 1 92 ? -0.854 -9.475 10.898 1.00 97.38 92 PRO A C 1
ATOM 712 O O . PRO A 1 92 ? 0.333 -9.751 10.731 1.00 97.38 92 PRO A O 1
ATOM 715 N N . THR A 1 93 ? -1.828 -10.139 10.273 1.00 97.81 93 THR A N 1
ATOM 716 C CA . THR A 1 93 ? -1.539 -11.132 9.232 1.00 97.81 93 THR A CA 1
ATOM 717 C C . THR A 1 93 ? -1.100 -10.437 7.946 1.00 97.81 93 THR A C 1
ATOM 719 O O . THR A 1 93 ? -1.437 -9.277 7.706 1.00 97.81 93 THR A O 1
ATOM 722 N N . GLU A 1 94 ? -0.398 -11.152 7.065 1.00 97.12 94 GLU A N 1
ATOM 723 C CA . GLU A 1 94 ? 0.003 -10.590 5.769 1.00 97.12 94 GLU A CA 1
ATOM 724 C C . GLU A 1 94 ? -1.210 -10.158 4.919 1.00 97.12 94 GLU A C 1
ATOM 726 O O . GLU A 1 94 ? -1.127 -9.160 4.206 1.00 97.12 94 GLU A O 1
ATOM 731 N N . GLU A 1 95 ? -2.360 -10.834 5.060 1.00 98.00 95 GLU A N 1
ATOM 732 C CA . GLU A 1 95 ? -3.635 -10.417 4.452 1.00 98.00 95 GLU A CA 1
ATOM 733 C C . GLU A 1 95 ? -4.106 -9.052 4.981 1.00 98.00 95 GLU A C 1
ATOM 735 O O . GLU A 1 95 ? -4.471 -8.174 4.204 1.00 98.00 95 GLU A O 1
ATOM 740 N N . MET A 1 96 ? -4.063 -8.830 6.297 1.00 98.56 96 MET A N 1
ATOM 741 C CA . MET A 1 96 ? -4.426 -7.530 6.875 1.00 98.56 96 MET A CA 1
ATOM 742 C C . MET A 1 96 ? -3.463 -6.434 6.411 1.00 98.56 96 MET A C 1
ATOM 744 O O . MET A 1 96 ? -3.888 -5.334 6.06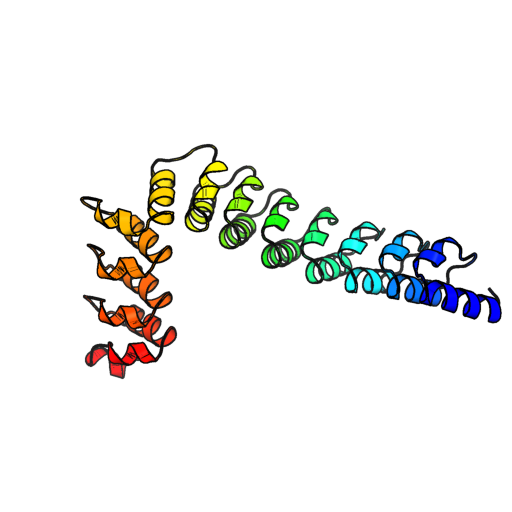3 1.00 98.56 96 MET A O 1
ATOM 748 N N . CYS A 1 97 ? -2.164 -6.735 6.373 1.00 98.75 97 CYS A N 1
ATOM 749 C CA . CYS A 1 97 ? -1.152 -5.789 5.922 1.00 98.75 97 CYS A CA 1
ATOM 750 C C . CYS A 1 97 ? -1.355 -5.394 4.455 1.00 98.75 97 CYS A C 1
ATOM 752 O O . CYS A 1 97 ? -1.330 -4.203 4.147 1.00 98.75 97 CYS A O 1
ATOM 754 N N . ILE A 1 98 ? -1.574 -6.360 3.554 1.00 98.38 98 ILE A N 1
ATOM 755 C CA . ILE A 1 98 ? -1.751 -6.067 2.125 1.00 98.38 98 ILE A CA 1
ATOM 756 C C . ILE A 1 98 ? -3.045 -5.284 1.873 1.00 98.38 98 ILE A C 1
ATOM 758 O O . ILE A 1 98 ? -3.035 -4.327 1.102 1.00 98.38 98 ILE A O 1
ATOM 762 N N . GLU A 1 99 ? -4.134 -5.628 2.567 1.00 98.38 99 GLU A N 1
ATOM 763 C CA . GLU A 1 99 ? -5.410 -4.911 2.484 1.00 98.38 99 GLU A CA 1
ATOM 764 C C . GLU A 1 99 ? -5.247 -3.447 2.926 1.00 98.38 99 GLU A C 1
ATOM 766 O O . GLU A 1 99 ? -5.686 -2.522 2.240 1.00 98.38 99 GLU A O 1
ATOM 771 N N . ALA A 1 100 ? -4.539 -3.223 4.037 1.00 98.69 100 ALA A N 1
ATOM 772 C CA . ALA A 1 100 ? -4.255 -1.887 4.544 1.00 98.69 100 ALA A CA 1
ATOM 773 C C . ALA A 1 100 ? -3.366 -1.066 3.596 1.00 98.69 100 ALA A C 1
ATOM 775 O O . ALA A 1 100 ? -3.668 0.098 3.330 1.00 98.69 100 ALA A O 1
ATOM 776 N N . ILE A 1 101 ? -2.292 -1.668 3.074 1.00 98.81 101 ILE A N 1
ATOM 777 C CA . ILE A 1 101 ? -1.334 -1.018 2.165 1.00 98.81 101 ILE A CA 1
ATOM 778 C C . ILE A 1 101 ? -2.014 -0.596 0.861 1.00 98.81 101 ILE A C 1
ATOM 780 O O . ILE A 1 101 ? -1.779 0.514 0.391 1.00 98.81 101 ILE A O 1
ATOM 784 N N . ARG A 1 102 ? -2.905 -1.430 0.314 1.00 98.50 102 ARG A N 1
ATOM 785 C CA . ARG A 1 102 ? -3.664 -1.118 -0.908 1.00 98.50 102 ARG A CA 1
ATOM 786 C C . ARG A 1 102 ? -4.601 0.067 -0.757 1.00 98.50 102 ARG A C 1
ATOM 788 O O . ARG A 1 102 ? -4.765 0.835 -1.698 1.00 98.50 102 ARG A O 1
ATOM 795 N N . GLN A 1 103 ? -5.198 0.236 0.420 1.00 98.12 103 GLN A N 1
ATOM 796 C CA . GLN A 1 103 ? -5.972 1.439 0.716 1.00 98.12 103 GLN A CA 1
ATOM 797 C C . GLN A 1 103 ? -5.064 2.651 0.930 1.00 98.12 103 GLN A C 1
ATOM 799 O O . GLN A 1 103 ? -5.408 3.768 0.539 1.00 98.12 103 GLN A O 1
ATOM 804 N N . ARG A 1 104 ? -3.925 2.446 1.600 1.00 97.69 104 ARG A N 1
ATOM 805 C CA . ARG A 1 104 ? -2.987 3.509 1.935 1.00 97.69 104 ARG A CA 1
ATOM 806 C C . ARG A 1 104 ? -1.572 2.969 2.127 1.00 97.69 104 ARG A C 1
ATOM 808 O O . ARG A 1 104 ? -1.275 2.362 3.154 1.00 97.69 104 ARG A O 1
ATOM 815 N N . ALA A 1 105 ? -0.677 3.279 1.190 1.00 98.38 105 ALA A N 1
ATOM 816 C CA . ALA A 1 105 ? 0.696 2.775 1.190 1.00 98.38 105 ALA A CA 1
ATOM 817 C C . ALA A 1 105 ? 1.448 3.065 2.502 1.00 98.38 105 ALA A C 1
ATOM 819 O O . ALA A 1 105 ? 2.230 2.236 2.970 1.00 98.38 105 ALA A O 1
ATOM 820 N N . GLU A 1 106 ? 1.176 4.205 3.160 1.00 98.38 106 GLU A N 1
ATOM 821 C CA . GLU A 1 106 ? 1.816 4.553 4.437 1.00 98.38 106 GLU A CA 1
ATOM 822 C C . GLU A 1 106 ? 1.467 3.594 5.587 1.00 98.38 106 GLU A C 1
ATOM 824 O O . GLU A 1 106 ? 2.118 3.660 6.630 1.00 98.38 106 GLU A O 1
ATOM 829 N N . ALA A 1 107 ? 0.480 2.704 5.429 1.00 98.56 107 ALA A N 1
ATOM 830 C CA . ALA A 1 107 ? 0.149 1.681 6.419 1.00 98.56 107 ALA A CA 1
ATOM 831 C C . ALA A 1 107 ? 1.328 0.737 6.706 1.00 98.56 107 ALA A C 1
ATOM 833 O O . ALA A 1 107 ? 1.420 0.215 7.817 1.00 98.56 107 ALA A O 1
ATOM 834 N N . ILE A 1 108 ? 2.279 0.593 5.771 1.00 98.50 108 ILE A N 1
ATOM 835 C CA . ILE A 1 108 ? 3.489 -0.216 5.978 1.00 98.50 108 ILE A CA 1
ATOM 836 C C . ILE A 1 108 ? 4.302 0.216 7.205 1.00 98.50 108 ILE A C 1
ATOM 838 O O . ILE A 1 108 ? 4.981 -0.607 7.808 1.00 98.50 108 ILE A O 1
ATOM 842 N N . LYS A 1 109 ? 4.183 1.478 7.641 1.00 98.12 109 LYS A N 1
ATOM 843 C CA . LYS A 1 109 ? 4.855 1.979 8.851 1.00 98.12 109 LYS A CA 1
ATOM 844 C C . LYS A 1 109 ? 4.404 1.289 10.145 1.00 98.12 109 LYS A C 1
ATOM 846 O O . LYS A 1 109 ? 5.059 1.454 11.167 1.00 98.12 109 LYS A O 1
ATOM 851 N N . PHE A 1 110 ? 3.263 0.598 10.118 1.00 98.06 110 PHE A N 1
ATOM 852 C CA . PHE A 1 110 ? 2.721 -0.154 11.252 1.00 98.06 110 PHE A CA 1
ATOM 853 C C . PHE A 1 110 ? 3.021 -1.653 11.172 1.00 98.06 110 PHE A C 1
ATOM 855 O O . PHE A 1 110 ? 2.618 -2.395 12.061 1.00 98.06 110 PHE A O 1
ATOM 862 N N . VAL A 1 111 ? 3.701 -2.106 10.117 1.00 97.19 111 VAL A N 1
ATOM 863 C CA . VAL A 1 111 ? 4.114 -3.500 9.973 1.00 97.19 111 VAL A CA 1
ATOM 864 C C . VAL A 1 111 ? 5.515 -3.637 10.541 1.00 97.19 111 VAL A C 1
ATOM 866 O O . VAL A 1 111 ? 6.474 -3.083 10.003 1.00 97.19 111 VAL A O 1
ATOM 869 N N . GLU A 1 112 ? 5.642 -4.381 11.632 1.00 94.62 112 GLU A N 1
ATOM 870 C CA . GLU A 1 112 ? 6.950 -4.770 12.139 1.00 94.62 112 GLU A CA 1
ATOM 871 C C . GLU A 1 112 ? 7.564 -5.810 11.190 1.00 94.62 112 GLU A C 1
ATOM 873 O O . GLU A 1 112 ? 6.916 -6.791 10.834 1.00 94.62 112 GLU A O 1
ATOM 878 N N . HIS A 1 113 ? 8.800 -5.575 10.740 1.00 93.88 113 HIS A N 1
ATOM 879 C CA . HIS A 1 113 ? 9.519 -6.452 9.803 1.00 93.88 113 HIS A CA 1
ATOM 880 C C . HIS A 1 113 ? 8.708 -6.837 8.540 1.00 93.88 113 HIS A C 1
ATOM 882 O O . HIS A 1 113 ? 8.444 -8.021 8.315 1.00 93.88 113 HIS A O 1
ATOM 888 N N . PRO A 1 114 ? 8.321 -5.867 7.684 1.00 96.50 114 PRO A N 1
ATOM 889 C CA . PRO A 1 114 ? 7.511 -6.149 6.501 1.00 96.50 114 PRO A CA 1
ATOM 890 C C . PRO A 1 114 ? 8.214 -7.126 5.551 1.00 96.50 114 PRO A C 1
ATOM 892 O O . PRO A 1 114 ? 9.416 -7.016 5.295 1.00 96.50 114 PRO A O 1
ATOM 895 N N . SER A 1 115 ? 7.446 -8.070 4.997 1.00 97.06 115 SER A N 1
ATOM 896 C CA . SER A 1 115 ? 7.948 -8.995 3.981 1.00 97.06 115 SER A CA 1
ATOM 897 C C . SER A 1 115 ? 8.367 -8.233 2.720 1.00 97.06 115 SER A C 1
ATOM 899 O O . SER A 1 115 ? 7.863 -7.145 2.432 1.00 97.06 115 SER A O 1
ATOM 901 N N . ILE A 1 116 ? 9.255 -8.826 1.914 1.00 97.50 116 ILE A N 1
ATOM 902 C CA . ILE A 1 116 ? 9.654 -8.249 0.619 1.00 97.50 116 ILE A CA 1
ATOM 903 C C . ILE A 1 116 ? 8.418 -7.960 -0.243 1.00 97.50 116 ILE A C 1
ATOM 905 O O . ILE A 1 116 ? 8.351 -6.919 -0.890 1.00 97.50 116 ILE A O 1
ATOM 909 N N . ARG A 1 117 ? 7.411 -8.841 -0.206 1.00 97.88 117 ARG A N 1
ATOM 910 C CA . ARG A 1 117 ? 6.147 -8.658 -0.923 1.00 97.88 117 ARG A CA 1
ATOM 911 C C . ARG A 1 117 ? 5.407 -7.399 -0.467 1.00 97.88 117 ARG A C 1
ATOM 913 O O . ARG A 1 117 ? 5.002 -6.613 -1.317 1.00 97.88 117 ARG A O 1
ATOM 920 N N . LEU A 1 118 ? 5.254 -7.193 0.843 1.00 98.38 118 LEU A N 1
ATOM 921 C CA . LEU A 1 118 ? 4.599 -5.996 1.386 1.00 98.38 118 LEU A CA 1
ATOM 922 C C . LEU A 1 118 ? 5.377 -4.722 1.041 1.00 98.38 118 LEU A C 1
ATOM 924 O O . LEU A 1 118 ? 4.774 -3.723 0.657 1.00 98.38 118 LEU A O 1
ATOM 928 N N . CYS A 1 119 ? 6.710 -4.769 1.125 1.00 98.62 119 CYS A N 1
ATOM 929 C CA . CYS A 1 119 ? 7.570 -3.657 0.730 1.00 98.62 119 CYS A CA 1
ATOM 930 C C . CYS A 1 119 ? 7.369 -3.280 -0.739 1.00 98.62 119 CYS A C 1
ATOM 932 O O . CYS A 1 119 ? 7.149 -2.105 -1.021 1.00 98.62 119 CYS A O 1
ATOM 934 N N . LYS A 1 120 ? 7.405 -4.264 -1.651 1.00 98.44 120 LYS A N 1
ATOM 935 C CA . LYS A 1 120 ? 7.177 -4.052 -3.089 1.00 98.44 120 LYS A CA 1
ATOM 936 C C . LYS A 1 120 ? 5.802 -3.443 -3.351 1.00 98.44 120 LYS A C 1
ATOM 938 O O . LYS A 1 120 ? 5.726 -2.427 -4.030 1.00 98.44 120 LYS A O 1
ATOM 943 N N . GLU A 1 121 ? 4.742 -4.003 -2.764 1.00 98.44 121 GLU A N 1
ATOM 944 C CA . GLU A 1 121 ? 3.387 -3.452 -2.910 1.00 98.44 121 GLU A CA 1
ATOM 945 C C . GLU A 1 121 ? 3.339 -1.979 -2.475 1.00 98.44 121 GLU A C 1
ATOM 947 O O . GLU A 1 121 ? 2.838 -1.127 -3.205 1.00 98.44 121 GLU A O 1
ATOM 952 N N . ALA A 1 122 ? 3.902 -1.657 -1.306 1.00 98.62 122 ALA A N 1
ATOM 953 C CA . ALA A 1 122 ? 3.843 -0.308 -0.760 1.00 98.62 122 ALA A CA 1
ATOM 954 C C . ALA A 1 122 ? 4.605 0.710 -1.622 1.00 98.62 122 ALA A C 1
ATOM 956 O O . ALA A 1 122 ? 4.067 1.779 -1.908 1.00 98.62 122 ALA A O 1
ATOM 957 N N . VAL A 1 123 ? 5.831 0.395 -2.059 1.00 98.44 123 VAL A N 1
ATOM 958 C CA . VAL A 1 123 ? 6.638 1.338 -2.857 1.00 98.44 123 VAL A CA 1
ATOM 959 C C . VAL A 1 123 ? 6.118 1.505 -4.284 1.00 98.44 123 VAL A C 1
ATOM 961 O O . VAL A 1 123 ? 6.281 2.582 -4.852 1.00 98.44 123 VAL A O 1
ATOM 964 N N . CYS A 1 124 ? 5.447 0.492 -4.842 1.00 96.62 124 CYS A N 1
ATOM 965 C CA . CYS A 1 124 ? 4.748 0.619 -6.122 1.00 96.62 124 CYS A CA 1
ATOM 966 C C . CYS A 1 124 ? 3.532 1.559 -6.028 1.00 96.62 124 CYS A C 1
ATOM 968 O O . CYS A 1 124 ? 3.194 2.227 -7.004 1.00 96.62 124 CYS A O 1
ATOM 970 N N . LEU A 1 125 ? 2.884 1.647 -4.860 1.00 97.88 125 LEU A N 1
ATOM 971 C CA . LEU A 1 125 ? 1.767 2.571 -4.627 1.00 97.88 125 LEU A CA 1
ATOM 972 C C . LEU A 1 125 ? 2.236 3.998 -4.299 1.00 97.88 125 LEU A C 1
ATOM 974 O O . LEU A 1 125 ? 1.671 4.961 -4.816 1.00 97.88 125 LEU A O 1
ATOM 978 N N . ASP A 1 126 ? 3.263 4.153 -3.461 1.00 98.19 126 ASP A N 1
ATOM 979 C CA . ASP A 1 126 ? 3.923 5.436 -3.183 1.00 98.19 126 ASP A CA 1
ATOM 980 C C . ASP A 1 126 ? 5.392 5.214 -2.806 1.00 98.19 126 ASP A C 1
ATOM 982 O O . ASP A 1 126 ? 5.708 4.823 -1.683 1.00 98.19 126 ASP A O 1
ATOM 986 N N . GLY A 1 127 ? 6.320 5.548 -3.704 1.00 97.69 127 GLY A N 1
ATOM 987 C CA . GLY A 1 127 ? 7.757 5.380 -3.487 1.00 97.69 127 GLY A CA 1
ATOM 988 C C . GLY A 1 127 ? 8.281 6.126 -2.254 1.00 97.69 127 GLY A C 1
ATOM 989 O O . GLY A 1 127 ? 9.268 5.712 -1.643 1.00 97.69 127 GLY A O 1
ATOM 990 N N . LYS A 1 128 ? 7.602 7.187 -1.789 1.00 98.31 128 LYS A N 1
ATOM 991 C CA . LYS A 1 128 ? 8.015 7.922 -0.578 1.00 98.31 128 LYS A CA 1
ATOM 992 C C . LYS A 1 128 ? 7.821 7.132 0.710 1.00 98.31 128 LYS A C 1
ATOM 994 O O . LYS A 1 128 ? 8.376 7.533 1.738 1.00 98.31 128 LYS A O 1
ATOM 999 N N . VAL A 1 129 ? 7.070 6.029 0.695 1.00 98.50 129 VAL A N 1
ATOM 1000 C CA . VAL A 1 129 ? 6.944 5.149 1.867 1.00 98.50 129 VAL A CA 1
ATOM 1001 C C . VAL A 1 129 ? 8.227 4.384 2.163 1.00 98.50 129 VAL A C 1
ATOM 1003 O O . VAL A 1 129 ? 8.353 3.851 3.262 1.00 98.50 129 VAL A O 1
ATOM 1006 N N . LEU A 1 130 ? 9.217 4.416 1.259 1.00 98.31 130 LEU A N 1
ATOM 1007 C CA . LEU A 1 130 ? 10.559 3.879 1.493 1.00 98.31 130 LEU A CA 1
ATOM 1008 C C . LEU A 1 130 ? 11.168 4.374 2.814 1.00 98.31 130 LEU A C 1
ATOM 1010 O O . LEU A 1 130 ? 11.846 3.617 3.499 1.00 98.31 130 LEU A O 1
ATOM 1014 N N . LYS A 1 131 ? 10.847 5.605 3.238 1.00 98.06 131 LYS A N 1
ATOM 1015 C CA . LYS A 1 131 ? 11.269 6.178 4.531 1.00 98.06 131 LYS A CA 1
ATOM 1016 C C . LYS A 1 131 ? 10.821 5.384 5.766 1.00 98.06 131 LYS A C 1
ATOM 1018 O O . LYS A 1 131 ? 11.345 5.615 6.852 1.00 98.06 131 LYS A O 1
ATOM 1023 N N . TYR A 1 132 ? 9.820 4.517 5.622 1.00 98.00 132 TYR A N 1
ATOM 1024 C CA . TYR A 1 132 ? 9.300 3.651 6.681 1.00 98.00 132 TYR A CA 1
ATOM 1025 C C . TYR A 1 132 ? 9.897 2.237 6.641 1.00 98.00 132 TYR A C 1
ATOM 1027 O O . TYR A 1 132 ? 9.660 1.456 7.558 1.00 98.00 132 TYR A O 1
ATOM 1035 N N . ILE A 1 133 ? 10.679 1.899 5.611 1.00 97.06 133 ILE A N 1
ATOM 1036 C CA . ILE A 1 133 ? 11.310 0.588 5.459 1.00 97.06 133 ILE A CA 1
ATOM 1037 C C . ILE A 1 133 ? 12.724 0.675 6.042 1.00 97.06 133 ILE A C 1
ATOM 1039 O O . ILE A 1 133 ? 13.564 1.421 5.551 1.00 97.06 133 ILE A O 1
ATOM 1043 N N . GLY A 1 134 ? 12.992 -0.067 7.121 1.00 93.94 134 GLY A N 1
ATOM 1044 C CA . GLY A 1 134 ? 14.242 0.078 7.880 1.00 93.94 134 GLY A CA 1
ATOM 1045 C C . GLY A 1 134 ? 15.505 -0.374 7.134 1.00 93.94 134 GLY A C 1
ATOM 1046 O O . GLY A 1 134 ? 16.540 0.288 7.225 1.00 93.94 134 GLY A O 1
ATOM 1047 N N . ASN A 1 135 ? 15.410 -1.484 6.394 1.00 91.62 135 ASN A N 1
ATOM 1048 C CA . ASN A 1 135 ? 16.505 -2.090 5.628 1.00 91.62 135 ASN A CA 1
ATOM 1049 C C . ASN A 1 135 ? 15.994 -2.540 4.245 1.00 91.62 135 ASN A C 1
ATOM 1051 O O . ASN A 1 135 ? 15.824 -3.740 4.022 1.00 91.62 135 ASN A O 1
ATOM 1055 N N . PRO A 1 136 ? 15.663 -1.600 3.342 1.00 95.88 136 PRO A N 1
ATOM 1056 C CA . PRO A 1 136 ? 15.206 -1.953 2.005 1.00 95.88 136 PRO A CA 1
ATOM 1057 C C . PRO A 1 136 ? 16.339 -2.625 1.224 1.00 95.88 136 PRO A C 1
ATOM 1059 O O . PRO A 1 136 ? 17.503 -2.240 1.343 1.00 95.88 136 PRO A O 1
ATOM 1062 N N . THR A 1 137 ? 15.996 -3.636 0.426 1.00 96.06 137 THR A N 1
ATOM 1063 C CA . THR A 1 137 ? 16.925 -4.203 -0.557 1.00 96.06 137 THR A CA 1
ATOM 1064 C C . THR A 1 137 ? 17.155 -3.203 -1.686 1.00 96.06 137 THR A C 1
ATOM 1066 O O . THR A 1 137 ? 16.345 -2.296 -1.883 1.00 96.06 137 THR A O 1
ATOM 1069 N N . GLU A 1 138 ? 18.225 -3.391 -2.463 1.00 94.69 138 GLU A N 1
ATOM 1070 C CA . GLU A 1 138 ? 18.475 -2.563 -3.649 1.00 94.69 138 GLU A CA 1
ATOM 1071 C C . GLU A 1 138 ? 17.261 -2.576 -4.586 1.00 94.69 138 GLU A C 1
ATOM 1073 O O . GLU A 1 138 ? 16.749 -1.518 -4.921 1.00 94.69 138 GLU A O 1
ATOM 1078 N N . GLU A 1 139 ? 16.678 -3.749 -4.849 1.00 95.56 139 GLU A N 1
ATOM 1079 C CA . GLU A 1 139 ? 15.444 -3.880 -5.636 1.00 95.56 139 GLU A CA 1
ATOM 1080 C C . GLU A 1 139 ? 14.269 -3.027 -5.104 1.00 95.56 139 GLU A C 1
ATOM 1082 O O . GLU A 1 139 ? 13.554 -2.400 -5.882 1.00 95.56 139 GLU A O 1
ATOM 1087 N N . ILE A 1 140 ? 14.055 -2.961 -3.782 1.00 97.69 140 ILE A N 1
ATOM 1088 C CA . ILE A 1 140 ? 12.991 -2.123 -3.194 1.00 97.69 140 ILE A CA 1
ATOM 1089 C C . ILE A 1 140 ? 13.302 -0.634 -3.395 1.00 97.69 140 ILE A C 1
ATOM 1091 O O . ILE A 1 140 ? 12.393 0.147 -3.679 1.00 97.69 140 ILE A O 1
ATOM 1095 N N . CYS A 1 141 ? 14.569 -0.236 -3.256 1.00 98.00 141 CYS A N 1
ATOM 1096 C CA . CYS A 1 141 ? 15.004 1.130 -3.535 1.00 98.00 141 CYS A CA 1
ATOM 1097 C C . CYS A 1 141 ? 14.790 1.491 -5.010 1.00 98.00 141 CYS A C 1
ATOM 1099 O O . CYS A 1 141 ? 14.263 2.564 -5.292 1.00 98.00 141 CYS A O 1
ATOM 1101 N N . GLU A 1 142 ? 15.145 0.599 -5.936 1.00 95.06 142 GLU A N 1
ATOM 1102 C CA . GLU A 1 142 ? 14.942 0.787 -7.376 1.00 95.06 142 GLU A CA 1
ATOM 1103 C C . GLU A 1 142 ? 13.461 0.982 -7.701 1.00 95.06 142 GLU A C 1
ATOM 1105 O O . GLU A 1 142 ? 13.103 1.975 -8.331 1.00 95.06 142 GLU A O 1
ATOM 1110 N N . LEU A 1 143 ? 12.586 0.099 -7.200 1.00 95.69 143 LEU A N 1
ATOM 1111 C CA . LEU A 1 143 ? 11.134 0.220 -7.375 1.00 95.69 143 LEU A CA 1
ATOM 1112 C C . LEU A 1 143 ? 10.600 1.551 -6.835 1.00 95.69 143 LEU A C 1
ATOM 1114 O O . LEU A 1 143 ? 9.823 2.227 -7.508 1.00 95.69 143 LEU A O 1
ATOM 1118 N N . ALA A 1 144 ? 11.044 1.959 -5.645 1.00 97.62 144 ALA A N 1
ATOM 1119 C CA . ALA A 1 144 ? 10.620 3.215 -5.038 1.00 97.62 144 ALA A CA 1
ATOM 1120 C C . ALA A 1 144 ? 11.064 4.446 -5.842 1.00 97.62 144 ALA A C 1
ATOM 1122 O O . ALA A 1 144 ? 10.285 5.386 -5.989 1.00 97.62 144 ALA A O 1
ATOM 1123 N N . VAL A 1 145 ? 12.300 4.454 -6.354 1.00 96.75 145 VAL A N 1
ATOM 1124 C CA . VAL A 1 145 ? 12.859 5.570 -7.136 1.00 96.75 145 VAL A CA 1
ATOM 1125 C C . VAL A 1 145 ? 12.241 5.632 -8.531 1.00 96.75 145 VAL A C 1
ATOM 1127 O O . VAL A 1 145 ? 11.924 6.726 -8.988 1.00 96.75 145 VAL A O 1
ATOM 1130 N N . MET A 1 146 ? 12.002 4.485 -9.174 1.00 93.06 146 MET A N 1
ATOM 1131 C CA . MET A 1 146 ? 11.254 4.430 -10.434 1.00 93.06 146 MET A CA 1
ATOM 1132 C C . MET A 1 146 ? 9.848 5.016 -10.281 1.00 93.06 146 MET A C 1
ATOM 1134 O O . MET A 1 146 ? 9.392 5.757 -11.144 1.00 93.06 146 MET A O 1
ATOM 1138 N N . GLN A 1 147 ? 9.166 4.704 -9.176 1.00 94.31 147 GLN A N 1
ATOM 1139 C CA . GLN A 1 147 ? 7.821 5.210 -8.912 1.00 94.31 147 GLN A CA 1
ATOM 1140 C C . GLN A 1 147 ? 7.827 6.702 -8.553 1.00 94.31 147 GLN A C 1
ATOM 1142 O O . GLN A 1 147 ? 6.993 7.474 -9.026 1.00 94.31 147 GLN A O 1
ATOM 1147 N N . ASN A 1 148 ? 8.773 7.119 -7.710 1.00 95.25 148 ASN A N 1
ATOM 1148 C CA . ASN A 1 148 ? 8.965 8.507 -7.326 1.00 95.25 148 ASN A CA 1
ATOM 1149 C C . ASN A 1 148 ? 10.458 8.805 -7.184 1.00 95.25 148 ASN A C 1
ATOM 1151 O O . ASN A 1 148 ? 11.039 8.455 -6.155 1.00 95.25 148 ASN A O 1
ATOM 1155 N N . PRO A 1 149 ? 11.074 9.553 -8.113 1.00 95.44 149 PRO A N 1
ATOM 1156 C CA . PRO A 1 149 ? 12.508 9.831 -8.049 1.00 95.44 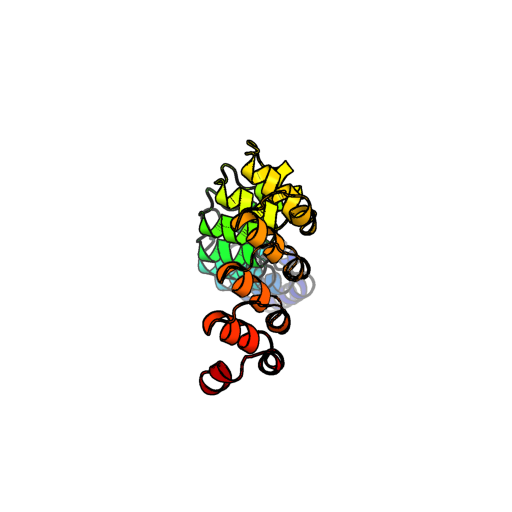149 PRO A CA 1
ATOM 1157 C C . PRO A 1 149 ? 12.941 10.506 -6.740 1.00 95.44 149 PRO A C 1
ATOM 1159 O O . PRO A 1 149 ? 14.033 10.268 -6.228 1.00 95.44 149 PRO A O 1
ATOM 1162 N N . LYS A 1 150 ? 12.045 11.276 -6.101 1.00 96.38 150 LYS A N 1
ATOM 1163 C CA . LYS A 1 150 ? 12.308 11.910 -4.795 1.00 96.38 150 LYS A CA 1
ATOM 1164 C C . LYS A 1 150 ? 12.481 10.899 -3.656 1.00 96.38 150 LYS A C 1
ATOM 1166 O O . LYS A 1 150 ? 12.966 11.282 -2.592 1.00 96.38 150 LYS A O 1
ATOM 1171 N N . ALA A 1 151 ? 12.100 9.635 -3.846 1.00 97.62 151 ALA A N 1
ATOM 1172 C CA . ALA A 1 151 ? 12.315 8.560 -2.883 1.00 97.62 151 ALA A CA 1
ATOM 1173 C C . ALA A 1 151 ? 13.804 8.278 -2.640 1.00 97.62 151 ALA A C 1
ATOM 1175 O O . ALA A 1 151 ? 14.149 7.809 -1.555 1.00 97.62 151 ALA A O 1
ATOM 1176 N N . ILE A 1 152 ? 14.696 8.652 -3.570 1.00 97.19 152 ILE A N 1
ATOM 1177 C CA . ILE A 1 152 ? 16.146 8.498 -3.382 1.00 97.19 152 ILE A CA 1
ATOM 1178 C C . ILE A 1 152 ? 16.654 9.238 -2.133 1.00 97.19 152 ILE A C 1
ATOM 1180 O O . ILE A 1 152 ? 17.669 8.865 -1.545 1.00 97.19 152 ILE A O 1
ATOM 1184 N N . ALA A 1 153 ? 15.938 10.273 -1.677 1.00 97.00 153 ALA A N 1
ATOM 1185 C CA . ALA A 1 153 ? 16.251 10.993 -0.445 1.00 97.00 153 ALA A CA 1
ATOM 1186 C C . ALA A 1 153 ? 16.206 10.097 0.809 1.00 97.00 153 ALA A C 1
ATOM 1188 O O . ALA A 1 153 ? 16.797 10.451 1.828 1.00 97.00 153 ALA A O 1
ATOM 1189 N N . TYR A 1 154 ? 15.521 8.952 0.737 1.00 97.38 154 TYR A N 1
ATOM 1190 C CA . TYR A 1 154 ? 15.380 7.985 1.827 1.00 97.38 154 TYR A CA 1
ATOM 1191 C C . TYR A 1 154 ? 16.344 6.800 1.724 1.00 97.38 154 TYR A C 1
ATOM 1193 O O . TYR A 1 154 ? 16.342 5.930 2.593 1.00 97.38 154 TYR A O 1
ATOM 1201 N N . VAL A 1 155 ? 17.183 6.767 0.690 1.00 96.62 155 VAL A N 1
ATOM 1202 C CA . VAL A 1 155 ? 18.164 5.705 0.480 1.00 96.62 155 VAL A CA 1
ATOM 1203 C C . VAL A 1 155 ? 19.482 6.104 1.139 1.00 96.62 155 VAL A C 1
ATOM 1205 O O . VAL A 1 155 ? 20.002 7.194 0.894 1.00 96.62 155 VAL A O 1
ATOM 1208 N N . LYS A 1 156 ? 20.023 5.220 1.987 1.00 92.06 156 LYS A N 1
ATOM 1209 C CA . LYS A 1 156 ? 21.288 5.463 2.702 1.00 92.06 156 LYS A CA 1
ATOM 1210 C C . LYS A 1 156 ? 22.494 5.413 1.766 1.00 92.06 156 LYS A C 1
ATOM 1212 O O . LYS A 1 156 ? 23.317 6.320 1.804 1.00 92.06 156 LYS A O 1
ATOM 1217 N N . ASP A 1 157 ? 22.580 4.360 0.957 1.00 91.56 157 ASP A N 1
ATOM 1218 C CA . ASP A 1 157 ? 23.661 4.149 -0.003 1.00 91.56 157 ASP A CA 1
ATOM 1219 C C . ASP A 1 157 ? 23.124 4.275 -1.430 1.00 91.56 157 ASP A C 1
ATOM 1221 O O . ASP A 1 157 ? 22.265 3.505 -1.859 1.00 91.56 157 ASP A O 1
ATOM 1225 N N . LYS A 1 158 ? 23.586 5.302 -2.139 1.00 93.38 158 LYS A N 1
ATOM 1226 C CA . LYS A 1 158 ? 23.105 5.652 -3.475 1.00 93.38 158 LYS A CA 1
ATOM 1227 C C . LYS A 1 158 ? 24.077 5.082 -4.493 1.00 93.38 158 LYS A C 1
ATOM 1229 O O . LYS A 1 158 ? 24.974 5.799 -4.940 1.00 93.38 158 LYS A O 1
ATOM 1234 N N . SER A 1 159 ? 23.897 3.810 -4.844 1.00 93.81 159 SER A N 1
ATOM 1235 C CA . SER A 1 159 ? 24.694 3.165 -5.889 1.00 93.81 159 SER A CA 1
ATOM 1236 C C . SER A 1 159 ? 24.627 3.967 -7.195 1.00 93.81 159 SER A C 1
ATOM 1238 O O . SER A 1 159 ? 23.654 4.681 -7.454 1.00 93.81 159 SER A O 1
ATOM 1240 N N . GLU A 1 160 ? 25.665 3.872 -8.030 1.00 91.50 160 GLU A N 1
ATOM 1241 C CA . GLU A 1 160 ? 25.675 4.523 -9.352 1.00 91.50 160 GLU A CA 1
ATOM 1242 C C . GLU A 1 160 ? 24.450 4.110 -10.178 1.00 91.50 160 GLU A C 1
ATOM 1244 O O . GLU A 1 160 ? 23.805 4.949 -10.807 1.00 91.50 160 GLU A O 1
ATOM 1249 N N . ARG A 1 161 ? 24.072 2.829 -10.078 1.00 90.81 161 ARG A N 1
ATOM 1250 C CA . ARG A 1 161 ? 22.861 2.266 -10.677 1.00 90.81 161 ARG A CA 1
ATOM 1251 C C . ARG A 1 161 ? 21.602 2.995 -10.211 1.00 90.81 161 ARG A C 1
ATOM 1253 O O . ARG A 1 161 ? 20.790 3.402 -11.034 1.00 90.81 161 ARG A O 1
ATOM 1260 N N . LEU A 1 162 ? 21.451 3.226 -8.909 1.00 93.12 162 LEU A N 1
ATOM 1261 C CA . LEU A 1 162 ? 20.277 3.914 -8.380 1.00 93.12 162 LEU A CA 1
ATOM 1262 C C . LEU A 1 162 ? 20.225 5.398 -8.769 1.00 93.12 162 LEU A C 1
ATOM 1264 O O . LEU A 1 162 ? 19.147 5.925 -9.035 1.00 93.12 162 LEU A O 1
ATOM 1268 N N . GLN A 1 163 ? 21.379 6.066 -8.844 1.00 92.81 163 GLN A N 1
ATOM 1269 C CA . GLN A 1 163 ? 21.468 7.445 -9.340 1.00 92.81 163 GLN A CA 1
ATOM 1270 C C . GLN A 1 163 ? 21.099 7.533 -10.828 1.00 92.81 163 GLN A C 1
ATOM 1272 O O . GLN A 1 163 ? 20.444 8.482 -11.258 1.00 92.81 163 GLN A O 1
ATOM 1277 N N . GLN A 1 164 ? 21.476 6.528 -11.622 1.00 90.81 164 GLN A N 1
ATOM 1278 C CA . GLN A 1 164 ? 21.066 6.432 -13.020 1.00 90.81 164 GLN A CA 1
ATOM 1279 C C . GLN A 1 164 ? 19.551 6.236 -13.149 1.00 90.81 164 GLN A C 1
ATOM 1281 O O . GLN A 1 164 ? 18.920 6.936 -13.941 1.00 90.81 164 GLN A O 1
ATOM 1286 N N . ILE A 1 165 ? 18.963 5.345 -12.340 1.00 92.19 165 ILE A N 1
ATOM 1287 C CA . ILE A 1 165 ? 17.507 5.141 -12.282 1.00 92.19 165 ILE A CA 1
ATOM 1288 C C . ILE A 1 165 ? 16.799 6.446 -11.912 1.00 92.19 165 ILE A C 1
ATOM 1290 O O . ILE A 1 165 ? 15.843 6.819 -12.578 1.00 92.19 165 ILE A O 1
ATOM 1294 N N . GLU A 1 166 ? 17.279 7.176 -10.902 1.00 95.00 166 GLU A N 1
ATOM 1295 C CA . GLU A 1 166 ? 16.715 8.475 -10.509 1.00 95.00 166 GLU A CA 1
ATOM 1296 C C . GLU A 1 166 ? 16.733 9.487 -11.659 1.00 95.00 166 GLU A C 1
ATOM 1298 O O . GLU A 1 166 ? 15.748 10.195 -11.879 1.00 95.00 166 GLU A O 1
ATOM 1303 N N . LYS A 1 167 ? 17.848 9.570 -12.393 1.00 93.69 167 LYS A N 1
ATOM 1304 C CA . LYS A 1 167 ? 17.978 10.489 -13.525 1.00 93.69 167 LYS A CA 1
ATOM 1305 C C . LYS A 1 167 ? 16.962 10.157 -14.619 1.00 93.69 167 LYS A C 1
ATOM 1307 O O . LYS A 1 167 ? 16.227 11.048 -15.035 1.00 93.69 167 LYS A O 1
ATOM 1312 N N . ILE A 1 168 ? 16.899 8.890 -15.033 1.00 93.88 168 ILE A N 1
ATOM 1313 C CA . ILE A 1 168 ? 15.984 8.424 -16.086 1.00 93.88 168 ILE A CA 1
ATOM 1314 C C . ILE A 1 168 ? 14.526 8.572 -15.637 1.00 93.88 168 ILE A C 1
ATOM 1316 O O . ILE A 1 168 ? 13.699 9.046 -16.402 1.00 93.88 168 ILE A O 1
ATOM 1320 N N . ALA A 1 169 ? 14.207 8.243 -14.386 1.00 92.56 169 ALA A N 1
ATOM 1321 C CA . ALA A 1 169 ? 12.846 8.351 -13.871 1.00 92.56 169 ALA A CA 1
ATOM 1322 C C . ALA A 1 169 ? 12.375 9.813 -13.706 1.00 92.56 169 ALA A C 1
ATOM 1324 O O . ALA A 1 169 ? 11.175 10.076 -13.753 1.00 92.56 169 ALA A O 1
ATOM 1325 N N . ASN A 1 170 ? 13.288 10.776 -13.514 1.00 93.69 170 ASN A N 1
ATOM 1326 C CA . ASN A 1 170 ? 12.959 12.210 -13.544 1.00 93.69 170 ASN A CA 1
ATOM 1327 C C . ASN A 1 170 ? 12.790 12.751 -14.969 1.00 93.69 170 ASN A C 1
ATOM 1329 O O . ASN A 1 170 ? 11.957 13.629 -15.187 1.00 93.69 170 ASN A O 1
ATOM 1333 N N . ASP A 1 171 ? 13.618 12.280 -15.900 1.00 95.00 171 ASP A N 1
ATOM 1334 C CA . ASP A 1 171 ? 13.632 12.709 -17.296 1.00 95.00 171 ASP A CA 1
ATOM 1335 C C . ASP A 1 171 ? 13.969 11.520 -18.213 1.00 95.00 171 ASP A C 1
ATOM 1337 O O . ASP A 1 171 ? 15.150 11.247 -18.474 1.00 95.00 171 ASP A O 1
ATOM 1341 N N . PRO A 1 172 ? 12.946 10.805 -18.717 1.00 94.44 172 PRO A N 1
ATOM 1342 C CA . PRO A 1 172 ? 13.150 9.637 -19.571 1.00 94.44 172 PRO A CA 1
ATOM 1343 C C . PRO A 1 172 ? 13.895 9.954 -20.870 1.00 94.44 172 PRO A C 1
ATOM 1345 O O . PRO A 1 172 ? 14.667 9.126 -21.348 1.00 94.44 172 PRO A O 1
ATOM 1348 N N . PHE A 1 173 ? 13.751 11.171 -21.409 1.00 95.12 173 PHE A N 1
ATOM 1349 C CA . PHE A 1 173 ? 14.431 11.594 -22.638 1.00 95.12 173 PHE A CA 1
ATOM 1350 C C . PHE A 1 173 ? 15.938 11.798 -22.453 1.00 95.12 173 PHE A C 1
ATOM 1352 O O . PHE A 1 173 ? 16.679 11.777 -23.436 1.00 95.12 173 PHE A O 1
ATOM 1359 N N . SER A 1 174 ? 16.427 11.887 -21.210 1.00 93.50 174 SER A N 1
ATOM 1360 C CA . SER A 1 174 ? 17.866 11.929 -20.920 1.00 93.50 174 SER A CA 1
ATOM 1361 C C . SER A 1 174 ? 18.628 10.674 -21.377 1.00 93.50 174 SER A C 1
ATOM 1363 O O . SER A 1 174 ? 19.861 10.695 -21.456 1.00 93.50 174 SER A O 1
ATOM 1365 N N . ILE A 1 175 ? 17.913 9.594 -21.720 1.00 93.19 175 ILE A N 1
ATOM 1366 C CA . ILE A 1 175 ? 18.468 8.394 -22.358 1.00 93.19 175 ILE A CA 1
ATOM 1367 C C . ILE A 1 175 ? 19.120 8.703 -23.716 1.00 93.19 175 ILE A C 1
ATOM 1369 O O . ILE A 1 175 ? 20.100 8.059 -24.082 1.00 93.19 175 ILE A O 1
ATOM 1373 N N . LEU A 1 176 ? 18.629 9.716 -24.440 1.00 91.06 176 LEU A N 1
ATOM 1374 C CA . LEU A 1 176 ? 19.103 10.080 -25.781 1.00 91.06 176 LEU A CA 1
ATOM 1375 C C . LEU A 1 176 ? 20.482 10.752 -25.764 1.00 91.06 176 LEU A C 1
ATOM 1377 O O . LEU A 1 176 ? 21.206 10.713 -26.756 1.00 91.06 176 LEU A O 1
ATOM 1381 N N . ASP A 1 177 ? 20.878 11.314 -24.620 1.00 90.69 177 ASP A N 1
ATOM 1382 C CA . ASP A 1 177 ? 22.213 11.887 -24.421 1.00 90.69 177 ASP A CA 1
ATOM 1383 C C . ASP A 1 177 ? 23.281 10.808 -24.167 1.00 90.69 177 ASP A C 1
ATOM 1385 O O . ASP A 1 177 ? 24.486 11.085 -24.168 1.00 90.69 177 ASP A O 1
ATOM 1389 N N . MET A 1 178 ? 22.869 9.563 -23.905 1.00 87.75 178 MET A N 1
ATOM 1390 C CA . MET A 1 178 ? 23.794 8.469 -23.643 1.00 87.75 178 MET A CA 1
ATOM 1391 C C . MET A 1 178 ? 24.402 7.967 -24.952 1.00 87.75 178 MET A C 1
ATOM 1393 O O . MET A 1 178 ? 23.706 7.532 -25.861 1.00 87.75 178 MET A O 1
ATOM 1397 N N . LYS A 1 179 ? 25.739 7.933 -25.026 1.00 86.06 179 LYS A N 1
ATOM 1398 C CA . LYS A 1 179 ? 26.460 7.406 -26.200 1.00 86.06 179 LYS A CA 1
ATOM 1399 C C . LYS A 1 179 ? 26.075 5.957 -26.537 1.00 86.06 179 LYS A C 1
ATOM 1401 O O . LYS A 1 179 ? 26.140 5.553 -27.695 1.00 86.06 179 LYS A O 1
ATOM 1406 N N . SER A 1 180 ? 25.763 5.159 -25.519 1.00 86.94 180 SER A N 1
ATOM 1407 C CA . SER A 1 180 ? 25.392 3.747 -25.647 1.00 86.94 180 SER A CA 1
ATOM 1408 C C . SER A 1 180 ? 24.537 3.355 -24.435 1.00 86.94 180 SER A C 1
ATOM 1410 O O . SER A 1 180 ? 25.095 2.876 -23.444 1.00 86.94 180 SER A O 1
ATOM 1412 N N . PRO A 1 181 ? 23.223 3.650 -24.434 1.00 90.00 181 PRO A N 1
ATOM 1413 C CA . PRO A 1 181 ? 22.352 3.218 -23.346 1.00 90.00 181 PRO A CA 1
ATOM 1414 C C . PRO A 1 181 ? 22.278 1.689 -23.308 1.00 90.00 181 PRO A C 1
ATOM 1416 O O . PRO A 1 181 ? 22.382 1.042 -24.347 1.00 90.00 181 PRO A O 1
ATOM 1419 N N . SER A 1 182 ? 22.138 1.111 -22.114 1.00 91.88 182 SER A N 1
ATOM 1420 C CA . SER A 1 182 ? 21.881 -0.325 -21.978 1.00 91.88 182 SER A CA 1
ATOM 1421 C C . SER A 1 182 ? 20.405 -0.635 -22.224 1.00 91.88 182 SER A C 1
ATOM 1423 O O . SER A 1 182 ? 19.560 0.266 -22.200 1.00 91.88 182 SER A O 1
ATOM 1425 N N . GLU A 1 183 ? 20.093 -1.912 -22.429 1.00 92.94 183 GLU A N 1
ATOM 1426 C CA . GLU A 1 183 ? 18.711 -2.386 -22.528 1.00 92.94 183 GLU A CA 1
ATOM 1427 C C . GLU A 1 183 ? 17.915 -2.037 -21.267 1.00 92.94 183 GLU A C 1
ATOM 1429 O O . GLU A 1 183 ? 16.814 -1.501 -21.368 1.00 92.94 183 GLU A O 1
ATOM 1434 N N . GLU A 1 184 ? 18.504 -2.207 -20.077 1.00 89.50 184 GLU A N 1
ATOM 1435 C CA . GLU A 1 184 ? 17.844 -1.854 -18.819 1.00 89.50 184 GLU A CA 1
ATOM 1436 C C . GLU A 1 184 ? 17.545 -0.356 -18.738 1.00 89.50 184 GLU A C 1
ATOM 1438 O O . GLU A 1 184 ? 16.466 0.032 -18.304 1.00 89.50 184 GLU A O 1
ATOM 1443 N N . ALA A 1 185 ? 18.467 0.502 -19.183 1.00 91.31 185 ALA A N 1
ATOM 1444 C CA . ALA A 1 185 ? 18.250 1.946 -19.201 1.00 91.31 185 ALA A CA 1
ATOM 1445 C C . ALA A 1 185 ? 17.117 2.347 -20.167 1.00 91.31 185 ALA A C 1
ATOM 1447 O O . ALA A 1 185 ? 16.323 3.232 -19.848 1.00 91.31 185 ALA A O 1
ATOM 1448 N N . CYS A 1 186 ? 17.006 1.668 -21.313 1.00 94.06 186 CYS A N 1
ATOM 1449 C CA . CYS A 1 186 ? 15.910 1.869 -22.260 1.00 94.06 186 CYS A CA 1
ATOM 1450 C C . CYS A 1 186 ? 14.571 1.386 -21.683 1.00 94.06 186 CYS A C 1
ATOM 1452 O O . CYS A 1 186 ? 13.593 2.129 -21.724 1.00 94.06 186 CYS A O 1
ATOM 1454 N N . LEU A 1 187 ? 14.536 0.195 -21.074 1.00 93.19 187 LEU A N 1
ATOM 1455 C CA . LEU A 1 187 ? 13.357 -0.336 -20.378 1.00 93.19 187 LEU A CA 1
ATOM 1456 C C . LEU A 1 187 ? 12.874 0.611 -19.278 1.00 93.19 187 LEU A C 1
ATOM 1458 O O . LEU A 1 187 ? 11.682 0.895 -19.184 1.00 93.19 187 LEU A O 1
ATOM 1462 N N . LEU A 1 188 ? 13.800 1.136 -18.472 1.00 90.81 188 LEU A N 1
ATOM 1463 C CA . LEU A 1 188 ? 13.502 2.122 -17.434 1.00 90.81 188 LEU A CA 1
ATOM 1464 C C . LEU A 1 188 ? 12.864 3.385 -18.021 1.00 90.81 188 LEU A C 1
ATOM 1466 O O . LEU A 1 188 ? 11.865 3.861 -17.487 1.00 90.81 188 LEU A O 1
ATOM 1470 N N . ALA A 1 189 ? 13.407 3.901 -19.127 1.00 94.56 189 ALA A N 1
ATOM 1471 C CA . ALA A 1 189 ? 12.883 5.095 -19.779 1.00 94.56 189 ALA A CA 1
ATOM 1472 C C . ALA A 1 189 ? 11.455 4.871 -20.304 1.00 94.56 189 ALA A C 1
ATOM 1474 O O . ALA A 1 189 ? 10.570 5.672 -20.007 1.00 94.56 189 ALA A O 1
ATOM 1475 N N . VAL A 1 190 ? 11.202 3.754 -21.002 1.00 95.88 190 VAL A N 1
ATOM 1476 C CA . VAL A 1 190 ? 9.857 3.404 -21.499 1.00 95.88 190 VAL A CA 1
ATOM 1477 C C . VAL A 1 190 ? 8.877 3.218 -20.352 1.00 95.88 190 VAL A C 1
ATOM 1479 O O . VAL A 1 190 ? 7.751 3.702 -20.431 1.00 95.88 190 VAL A O 1
ATOM 1482 N N .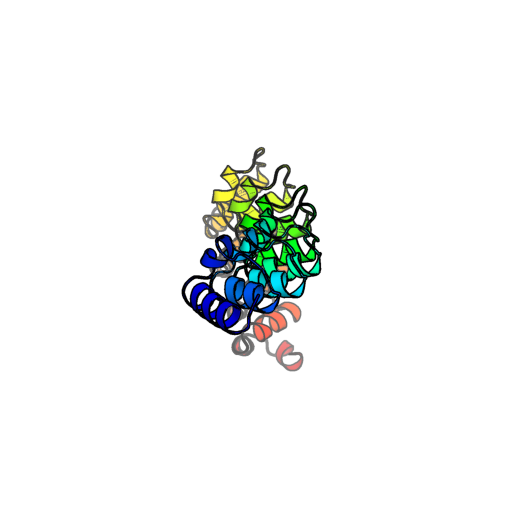 ARG A 1 191 ? 9.289 2.541 -19.275 1.00 91.88 191 ARG A N 1
ATOM 1483 C CA . ARG A 1 191 ? 8.452 2.326 -18.088 1.00 91.88 191 ARG A CA 1
ATOM 1484 C C . ARG A 1 191 ? 8.009 3.639 -17.442 1.00 91.88 191 ARG A C 1
ATOM 1486 O O . ARG A 1 191 ? 6.900 3.71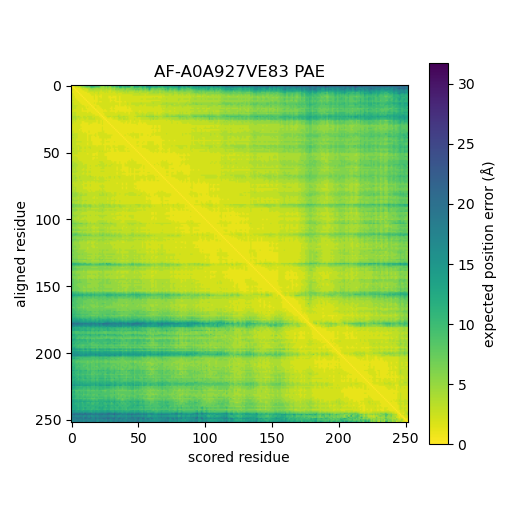5 -16.920 1.00 91.88 191 ARG A O 1
ATOM 1493 N N . SER A 1 192 ? 8.870 4.654 -17.454 1.00 90.25 192 SER A N 1
ATOM 1494 C CA . SER A 1 192 ? 8.557 5.976 -16.907 1.00 90.25 192 SER A CA 1
ATOM 1495 C C . SER A 1 192 ? 7.721 6.834 -17.858 1.00 90.25 192 SER A C 1
ATOM 1497 O O . SER A 1 192 ? 6.778 7.485 -17.412 1.00 90.25 192 SER A O 1
ATOM 1499 N N . ASP A 1 193 ? 8.051 6.845 -19.150 1.00 93.25 193 ASP A N 1
ATOM 1500 C CA . ASP A 1 193 ? 7.292 7.551 -20.182 1.00 93.25 193 ASP A CA 1
ATOM 1501 C C . ASP A 1 193 ? 7.428 6.828 -21.525 1.00 93.25 193 ASP A C 1
ATOM 1503 O O . ASP A 1 193 ? 8.447 6.923 -22.213 1.00 93.25 193 ASP A O 1
ATOM 1507 N N . TRP A 1 194 ? 6.360 6.142 -21.936 1.00 94.38 194 TRP A N 1
ATOM 1508 C CA . TRP A 1 194 ? 6.306 5.412 -23.202 1.00 94.38 194 TRP A CA 1
ATOM 1509 C C . TRP A 1 194 ? 6.580 6.291 -24.433 1.00 94.38 194 TRP A C 1
ATOM 1511 O O . TRP A 1 194 ? 6.921 5.760 -25.488 1.00 94.38 194 TRP A O 1
ATOM 1521 N N . SER A 1 195 ? 6.437 7.622 -24.349 1.00 94.94 195 SER A N 1
ATOM 1522 C CA . SER A 1 195 ? 6.662 8.527 -25.486 1.00 94.94 195 SER A CA 1
ATOM 1523 C C . SER A 1 195 ? 8.124 8.602 -25.925 1.00 94.94 195 SER A C 1
ATOM 1525 O O . SER A 1 195 ? 8.394 8.992 -27.060 1.00 94.94 195 SER A O 1
ATOM 1527 N N . VAL A 1 196 ? 9.056 8.161 -25.075 1.00 96.00 196 VAL A N 1
ATOM 1528 C CA . VAL A 1 196 ? 10.474 8.044 -25.431 1.00 96.00 196 VAL A CA 1
ATOM 1529 C C . VAL A 1 196 ? 10.735 6.917 -26.437 1.00 96.00 196 VAL A C 1
ATOM 1531 O O . VAL A 1 196 ? 11.744 6.965 -27.134 1.00 96.00 196 VAL A O 1
ATOM 1534 N N . PHE A 1 197 ? 9.834 5.926 -26.536 1.00 96.75 197 PHE A N 1
ATOM 1535 C CA . PHE A 1 197 ? 10.039 4.685 -27.295 1.00 96.75 197 PHE A CA 1
ATOM 1536 C C . PHE A 1 197 ? 10.462 4.924 -28.752 1.00 96.75 197 PHE A C 1
ATOM 1538 O O . PHE A 1 197 ? 11.429 4.323 -29.205 1.00 96.75 197 PHE A O 1
ATOM 1545 N N . GLU A 1 198 ? 9.802 5.854 -29.452 1.00 94.94 198 GLU A N 1
ATOM 1546 C CA . GLU A 1 198 ? 10.082 6.189 -30.863 1.00 94.94 198 GLU A CA 1
ATOM 1547 C C . GLU A 1 198 ? 11.525 6.674 -31.101 1.00 94.94 198 GLU A C 1
ATOM 1549 O O . GLU A 1 198 ? 12.041 6.593 -32.214 1.00 94.94 198 GLU A O 1
ATOM 1554 N N . TYR A 1 199 ? 12.192 7.171 -30.059 1.00 93.38 199 TYR A N 1
ATOM 1555 C CA . TYR A 1 199 ? 13.523 7.766 -30.147 1.00 93.38 199 TYR A CA 1
ATOM 1556 C C . TYR A 1 199 ? 14.631 6.834 -29.656 1.00 93.38 199 TYR A C 1
ATOM 1558 O O . TYR A 1 199 ? 15.807 7.207 -29.697 1.00 93.38 199 TYR A O 1
ATOM 1566 N N . LEU A 1 200 ? 14.285 5.648 -29.152 1.00 93.31 200 LEU A N 1
ATOM 1567 C CA . LEU A 1 200 ? 15.270 4.756 -28.561 1.00 93.31 200 LEU A CA 1
ATOM 1568 C C . LEU A 1 200 ? 16.223 4.191 -29.618 1.00 93.31 200 LEU A C 1
ATOM 1570 O O . LEU A 1 200 ? 15.801 3.820 -30.711 1.00 93.31 200 LEU A O 1
ATOM 1574 N N . PRO A 1 201 ? 17.518 4.051 -29.287 1.00 89.31 201 PRO A N 1
ATOM 1575 C CA . PRO A 1 201 ? 18.496 3.485 -30.210 1.00 89.31 201 PRO A CA 1
ATOM 1576 C C . PRO A 1 201 ? 18.420 1.953 -30.308 1.00 89.31 201 PRO A C 1
ATOM 1578 O O . PRO A 1 201 ? 19.172 1.366 -31.084 1.00 89.31 201 PRO A O 1
ATOM 1581 N N . MET A 1 202 ? 17.578 1.299 -29.500 1.00 92.69 202 MET A N 1
ATOM 1582 C CA . MET A 1 202 ? 17.371 -0.149 -29.516 1.00 92.69 202 MET A CA 1
ATOM 1583 C C . MET A 1 202 ? 15.915 -0.511 -29.214 1.00 92.69 202 MET A C 1
ATOM 1585 O O . MET A 1 202 ? 15.277 0.120 -28.372 1.00 92.69 202 MET A O 1
ATOM 1589 N N . GLN A 1 203 ? 15.430 -1.564 -29.871 1.00 95.06 203 GLN A N 1
ATOM 1590 C CA . GLN A 1 203 ? 14.076 -2.094 -29.726 1.00 95.06 203 GLN A CA 1
ATOM 1591 C C . GLN A 1 203 ? 14.125 -3.616 -29.537 1.00 95.06 203 GLN A C 1
ATOM 1593 O O . GLN A 1 203 ? 13.854 -4.385 -30.455 1.00 95.06 203 GLN A O 1
ATOM 1598 N N . THR A 1 204 ? 14.523 -4.077 -28.351 1.00 96.50 204 THR A N 1
ATOM 1599 C CA . THR A 1 204 ? 14.417 -5.506 -28.020 1.00 96.50 204 THR A CA 1
ATOM 1600 C C . THR A 1 204 ? 12.951 -5.895 -27.816 1.00 96.50 204 THR A C 1
ATOM 1602 O O . THR A 1 204 ? 12.097 -5.031 -27.595 1.00 96.50 204 THR A O 1
ATOM 1605 N N . GLU A 1 205 ? 12.636 -7.194 -27.871 1.00 96.50 205 GLU A N 1
ATOM 1606 C CA . GLU A 1 205 ? 11.264 -7.673 -27.638 1.00 96.50 205 GLU A CA 1
ATOM 1607 C C . GLU A 1 205 ? 10.731 -7.210 -26.270 1.00 96.50 205 GLU A C 1
ATOM 1609 O O . GLU A 1 205 ? 9.568 -6.823 -26.169 1.00 96.50 205 GLU A O 1
ATOM 1614 N N . GLU A 1 206 ? 11.583 -7.168 -25.238 1.00 97.00 206 GLU A N 1
ATOM 1615 C CA . GLU A 1 206 ? 11.204 -6.712 -23.896 1.00 97.00 206 GLU A CA 1
ATOM 1616 C C . GLU A 1 206 ? 10.831 -5.220 -23.879 1.00 97.00 206 GLU A C 1
ATOM 1618 O O . GLU A 1 206 ? 9.788 -4.853 -23.336 1.00 97.00 206 GLU A O 1
ATOM 1623 N N . ILE A 1 207 ? 11.624 -4.362 -24.537 1.00 97.06 207 ILE A N 1
ATOM 1624 C CA . ILE A 1 207 ? 11.337 -2.921 -24.659 1.00 97.06 207 ILE A CA 1
ATOM 1625 C C . ILE A 1 207 ? 10.033 -2.703 -25.433 1.00 97.06 207 ILE A C 1
ATOM 1627 O O . ILE A 1 207 ? 9.191 -1.900 -25.021 1.00 97.06 207 ILE A O 1
ATOM 1631 N N . CYS A 1 208 ? 9.841 -3.438 -26.531 1.00 97.94 208 CYS A N 1
ATOM 1632 C CA . CYS A 1 208 ? 8.625 -3.357 -27.336 1.00 97.94 208 CYS A CA 1
ATOM 1633 C C . CYS A 1 208 ? 7.393 -3.799 -26.541 1.00 97.94 208 CYS A C 1
ATOM 1635 O O . CYS A 1 208 ? 6.364 -3.128 -26.593 1.00 97.94 208 CYS A O 1
ATOM 1637 N N . LEU A 1 209 ? 7.494 -4.898 -25.783 1.00 97.81 209 LEU A N 1
ATOM 1638 C CA . LEU A 1 209 ? 6.419 -5.393 -24.921 1.00 97.81 209 LEU A CA 1
ATOM 1639 C C . LEU A 1 209 ? 6.024 -4.358 -23.864 1.00 97.81 209 LEU A C 1
ATOM 1641 O O . LEU A 1 209 ? 4.839 -4.054 -23.740 1.00 97.81 209 LEU A O 1
ATOM 1645 N N . GLU A 1 210 ? 6.994 -3.792 -23.142 1.00 97.44 210 GLU A N 1
ATOM 1646 C CA . GLU A 1 210 ? 6.747 -2.754 -22.131 1.00 97.44 210 GLU A CA 1
ATOM 1647 C C . GLU A 1 210 ? 6.063 -1.523 -22.761 1.00 97.44 210 GLU A C 1
ATOM 1649 O O . GLU A 1 210 ? 5.075 -1.014 -22.226 1.00 97.44 210 GLU A O 1
ATOM 1654 N N . ALA A 1 211 ? 6.514 -1.089 -23.944 1.00 97.69 211 ALA A N 1
ATOM 1655 C CA . ALA A 1 211 ? 5.928 0.044 -24.658 1.00 97.69 211 ALA A CA 1
ATOM 1656 C C . ALA A 1 211 ? 4.462 -0.207 -25.048 1.00 97.69 211 ALA A C 1
ATOM 1658 O O . ALA A 1 211 ? 3.576 0.591 -24.722 1.00 97.69 211 ALA A O 1
ATOM 1659 N N . VAL A 1 212 ? 4.172 -1.329 -25.716 1.00 98.12 212 VAL A N 1
ATOM 1660 C CA . VAL A 1 212 ? 2.814 -1.607 -26.216 1.00 98.12 212 VAL A CA 1
ATOM 1661 C C . VAL A 1 212 ? 1.826 -1.964 -25.104 1.00 98.12 212 VAL A C 1
ATOM 1663 O O . VAL A 1 212 ? 0.629 -1.729 -25.261 1.00 98.12 212 VAL A O 1
ATOM 1666 N N . GLN A 1 213 ? 2.301 -2.473 -23.964 1.00 97.44 213 GLN A N 1
ATOM 1667 C CA . GLN A 1 213 ? 1.474 -2.690 -22.771 1.00 97.44 213 GLN A CA 1
ATOM 1668 C C . GLN A 1 213 ? 1.027 -1.375 -22.119 1.00 97.44 213 GLN A C 1
ATOM 1670 O O . GLN A 1 213 ? -0.051 -1.318 -21.526 1.00 97.44 213 GLN A O 1
ATOM 1675 N N . GLN A 1 214 ? 1.806 -0.303 -22.265 1.00 96.06 214 GLN A N 1
ATOM 1676 C CA . GLN A 1 214 ? 1.383 1.034 -21.851 1.00 96.06 214 GLN A CA 1
ATOM 1677 C C . GLN A 1 214 ? 0.523 1.724 -22.911 1.00 96.06 214 GLN A C 1
ATOM 1679 O O . GLN A 1 214 ? -0.458 2.391 -22.566 1.00 96.06 214 GLN A O 1
ATOM 1684 N N . LYS A 1 215 ? 0.857 1.553 -24.197 1.00 97.56 215 LYS A N 1
ATOM 1685 C CA . LYS A 1 215 ? 0.131 2.144 -25.326 1.00 97.56 215 LYS A CA 1
ATOM 1686 C C . LYS A 1 215 ? 0.220 1.269 -26.577 1.00 97.56 215 LYS A C 1
ATOM 1688 O O . LYS A 1 215 ? 1.198 1.331 -27.319 1.00 97.56 215 LYS A O 1
ATOM 1693 N N . GLY A 1 216 ? -0.843 0.519 -26.866 1.00 97.44 216 GLY A N 1
ATOM 1694 C CA . GLY A 1 216 ? -0.872 -0.468 -27.947 1.00 97.44 216 GLY A CA 1
ATOM 1695 C C . GLY A 1 216 ? -0.613 0.118 -29.336 1.00 97.44 216 GLY A C 1
ATOM 1696 O O . GLY A 1 216 ? -0.041 -0.548 -30.193 1.00 97.44 216 GLY A O 1
ATOM 1697 N N . GLU A 1 217 ? -0.954 1.388 -29.579 1.00 97.12 217 GLU A N 1
ATOM 1698 C CA . GLU A 1 217 ? -0.664 2.053 -30.855 1.00 97.12 217 GLU A CA 1
ATOM 1699 C C . GLU A 1 217 ? 0.831 2.270 -31.127 1.00 97.12 217 GLU A C 1
ATOM 1701 O O . GLU A 1 217 ? 1.179 2.570 -32.269 1.00 97.12 217 GLU A O 1
ATOM 1706 N N . LEU A 1 218 ? 1.709 2.101 -30.130 1.00 97.38 218 LEU A N 1
ATOM 1707 C CA . LEU A 1 218 ? 3.157 2.134 -30.346 1.00 97.38 218 LEU A CA 1
ATOM 1708 C C . LEU A 1 218 ? 3.658 0.987 -31.226 1.00 97.38 218 LEU A C 1
ATOM 1710 O O . LEU A 1 218 ? 4.752 1.096 -31.764 1.00 97.38 218 LEU A O 1
ATOM 1714 N N . LEU A 1 219 ? 2.833 -0.041 -31.473 1.00 97.62 219 LEU A N 1
ATOM 1715 C CA . LEU A 1 219 ? 3.121 -1.080 -32.465 1.00 97.62 219 LEU A CA 1
ATOM 1716 C C . LEU A 1 219 ? 3.470 -0.499 -33.848 1.00 97.62 219 LEU A C 1
ATOM 1718 O O . LEU A 1 219 ? 4.250 -1.093 -34.580 1.00 97.62 219 LEU A O 1
ATOM 1722 N N . ALA A 1 220 ? 2.941 0.682 -34.193 1.00 96.62 220 ALA A N 1
ATOM 1723 C CA . ALA A 1 220 ? 3.265 1.382 -35.438 1.00 96.62 220 ALA A CA 1
ATOM 1724 C C . ALA A 1 220 ? 4.748 1.780 -35.579 1.00 96.62 220 ALA A C 1
ATOM 1726 O O . ALA A 1 220 ? 5.178 2.096 -36.685 1.00 96.62 220 ALA A O 1
ATOM 1727 N N . TYR A 1 221 ? 5.487 1.808 -34.468 1.00 96.06 221 TYR A N 1
ATOM 1728 C CA . TYR A 1 221 ? 6.887 2.227 -34.373 1.00 96.06 221 TYR A CA 1
ATOM 1729 C C . TYR A 1 221 ? 7.825 1.063 -34.023 1.00 96.06 221 TYR A C 1
ATOM 1731 O O . TYR A 1 221 ? 9.005 1.296 -33.781 1.00 96.06 221 TYR A O 1
ATOM 1739 N N . VAL A 1 222 ? 7.299 -0.167 -33.959 1.00 96.56 222 VAL A N 1
ATOM 1740 C CA . VAL A 1 222 ? 8.090 -1.375 -33.710 1.00 96.56 222 VAL A CA 1
ATOM 1741 C C . VAL A 1 222 ? 8.769 -1.800 -35.011 1.00 96.56 222 VAL A C 1
ATOM 1743 O O . VAL A 1 222 ? 8.074 -2.114 -35.979 1.00 96.56 222 VAL A O 1
ATOM 1746 N N . ASP A 1 223 ? 10.103 -1.829 -35.020 1.00 93.75 223 ASP A N 1
ATOM 1747 C CA . ASP A 1 223 ? 10.899 -2.179 -36.207 1.00 93.75 223 ASP A CA 1
ATOM 1748 C C . ASP A 1 223 ? 10.743 -3.659 -36.595 1.00 93.75 223 ASP A C 1
ATOM 1750 O O . ASP A 1 223 ? 10.545 -3.984 -37.765 1.00 93.75 223 ASP A O 1
ATOM 1754 N N . GLU A 1 224 ? 10.811 -4.558 -35.608 1.00 94.19 224 GLU A N 1
ATOM 1755 C CA . GLU A 1 224 ? 10.664 -6.004 -35.793 1.00 94.19 224 GLU A CA 1
ATOM 1756 C C . GLU A 1 224 ? 9.499 -6.529 -34.944 1.00 94.19 224 GLU A C 1
ATOM 1758 O O . GLU A 1 224 ? 9.596 -6.658 -33.721 1.00 94.19 224 GLU A O 1
ATOM 1763 N N . GLN A 1 225 ? 8.366 -6.832 -35.587 1.00 95.50 225 GLN A N 1
ATOM 1764 C CA . GLN A 1 225 ? 7.193 -7.349 -34.883 1.00 95.50 225 GLN A CA 1
ATOM 1765 C C . GLN A 1 225 ? 7.359 -8.827 -34.514 1.00 95.50 225 GLN A C 1
ATOM 1767 O O . GLN A 1 225 ? 7.736 -9.667 -35.335 1.00 95.50 225 GLN A O 1
ATOM 1772 N N . THR A 1 226 ? 6.968 -9.165 -33.285 1.00 96.56 226 THR A N 1
ATOM 1773 C CA . THR A 1 226 ? 6.806 -10.548 -32.825 1.00 96.56 226 THR A CA 1
ATOM 1774 C C . THR A 1 226 ? 5.352 -10.814 -32.435 1.00 96.56 226 THR A C 1
ATOM 1776 O O . THR A 1 226 ? 4.605 -9.895 -32.081 1.00 96.56 226 THR A O 1
ATOM 1779 N N . LEU A 1 227 ? 4.924 -12.082 -32.473 1.00 96.31 227 LEU A N 1
ATOM 1780 C CA . LEU A 1 227 ? 3.580 -12.473 -32.023 1.00 96.31 227 LEU A CA 1
ATOM 1781 C C . LEU A 1 227 ? 3.273 -12.009 -30.586 1.00 96.31 227 LEU A C 1
ATOM 1783 O O . LEU A 1 227 ? 2.181 -11.473 -30.376 1.00 96.31 227 LEU A O 1
ATOM 1787 N N . PRO A 1 228 ? 4.177 -12.172 -29.594 1.00 97.81 228 PRO A N 1
ATOM 1788 C CA . PRO A 1 228 ? 3.969 -11.629 -28.253 1.00 97.81 228 PRO A CA 1
ATOM 1789 C C . PRO A 1 228 ? 3.696 -10.122 -28.238 1.00 97.81 228 PRO A C 1
ATOM 1791 O O . PRO A 1 228 ? 2.726 -9.695 -27.609 1.00 97.81 228 PRO A O 1
ATOM 1794 N N . VAL A 1 229 ? 4.493 -9.328 -28.963 1.00 98.00 229 VAL A N 1
ATOM 1795 C CA . VAL A 1 229 ? 4.332 -7.866 -29.038 1.00 98.00 229 VAL A CA 1
ATOM 1796 C C . VAL A 1 229 ? 3.001 -7.499 -29.695 1.00 98.00 229 VAL A C 1
ATOM 1798 O O . VAL A 1 229 ? 2.244 -6.700 -29.142 1.00 98.00 229 VAL A O 1
ATOM 1801 N N . CYS A 1 230 ? 2.648 -8.137 -30.814 1.00 98.06 230 CYS A N 1
ATOM 1802 C CA . CYS A 1 230 ? 1.375 -7.895 -31.501 1.00 98.06 230 CYS A CA 1
ATOM 1803 C C . CYS A 1 230 ? 0.169 -8.224 -30.610 1.00 98.06 230 CYS A C 1
ATOM 1805 O O . CYS A 1 230 ? -0.769 -7.432 -30.508 1.00 98.06 230 CYS A O 1
ATOM 1807 N N . ARG A 1 231 ? 0.202 -9.371 -29.918 1.00 97.81 231 ARG A N 1
ATOM 1808 C CA . ARG A 1 231 ? -0.864 -9.790 -28.994 1.00 97.81 231 ARG A CA 1
ATOM 1809 C C . ARG A 1 231 ? -1.005 -8.829 -27.827 1.00 97.81 231 ARG A C 1
ATOM 1811 O O . ARG A 1 231 ? -2.124 -8.437 -27.510 1.00 97.81 231 ARG A O 1
ATOM 1818 N N . ALA A 1 232 ? 0.109 -8.435 -27.210 1.00 98.00 232 ALA A N 1
ATOM 1819 C CA . ALA A 1 232 ? 0.104 -7.470 -26.118 1.00 98.00 232 ALA A CA 1
ATOM 1820 C C . ALA A 1 232 ? -0.484 -6.123 -26.569 1.00 98.00 232 ALA A C 1
ATOM 1822 O O . ALA A 1 232 ? -1.363 -5.585 -25.896 1.00 98.00 232 ALA A O 1
ATOM 1823 N N . ALA A 1 233 ? -0.078 -5.631 -27.743 1.00 98.19 233 ALA A N 1
ATOM 1824 C CA . ALA A 1 233 ? -0.580 -4.386 -28.313 1.00 98.19 233 ALA A CA 1
ATOM 1825 C C . ALA A 1 233 ? -2.094 -4.421 -28.578 1.00 98.19 233 ALA A C 1
ATOM 1827 O O . ALA A 1 233 ? -2.807 -3.500 -28.183 1.00 98.19 233 ALA A O 1
ATOM 1828 N N . VAL A 1 234 ? -2.602 -5.485 -29.214 1.00 98.00 234 VAL A N 1
ATOM 1829 C CA . VAL A 1 234 ? -4.034 -5.638 -29.537 1.00 98.00 234 VAL A CA 1
ATOM 1830 C C . VAL A 1 234 ? -4.877 -5.870 -28.283 1.00 98.00 234 VAL A C 1
ATOM 1832 O O . VAL A 1 234 ? -5.980 -5.331 -28.183 1.00 98.00 234 VAL A O 1
ATOM 1835 N N . ALA A 1 235 ? -4.361 -6.627 -27.311 1.00 98.06 235 ALA A N 1
ATOM 1836 C CA . ALA A 1 235 ? -5.023 -6.828 -26.025 1.00 98.06 235 ALA A CA 1
ATOM 1837 C C . ALA A 1 235 ? -5.157 -5.514 -25.239 1.00 98.06 235 ALA A C 1
ATOM 1839 O O . ALA A 1 235 ? -6.179 -5.289 -24.592 1.00 98.06 235 ALA A O 1
ATOM 1840 N N . GLN A 1 236 ? -4.147 -4.644 -25.319 1.00 98.00 236 GLN A N 1
ATOM 1841 C CA . GLN A 1 236 ? -4.151 -3.326 -24.688 1.00 98.00 236 GLN A CA 1
ATOM 1842 C C . GLN A 1 236 ? -5.075 -2.342 -25.427 1.00 98.00 236 GLN A C 1
ATOM 1844 O O . GLN A 1 236 ? -5.935 -1.715 -24.806 1.00 98.00 236 GLN A O 1
ATOM 1849 N N . SER A 1 237 ? -4.934 -2.234 -26.753 1.00 97.81 237 SER A N 1
ATOM 1850 C CA . SER A 1 237 ? -5.763 -1.398 -27.622 1.00 97.81 237 SER A CA 1
ATOM 1851 C C . SER A 1 237 ? -6.138 -2.179 -28.881 1.00 97.81 237 SER A C 1
ATOM 1853 O O . SER A 1 237 ? -5.318 -2.316 -29.791 1.00 97.81 237 SER A O 1
ATOM 1855 N N . PRO A 1 238 ? -7.407 -2.609 -29.031 1.00 96.62 238 PRO A N 1
ATOM 1856 C CA . PRO A 1 238 ? -7.854 -3.329 -30.225 1.00 96.62 238 PRO A CA 1
ATOM 1857 C C . PRO A 1 238 ? -7.625 -2.573 -31.543 1.00 96.62 238 PRO A C 1
ATOM 1859 O O . PRO A 1 238 ? -7.582 -3.176 -32.611 1.00 96.62 238 PRO A O 1
ATOM 1862 N N . LYS A 1 239 ? -7.447 -1.244 -31.497 1.00 96.50 239 LYS A N 1
ATOM 1863 C CA . LYS A 1 239 ? -7.113 -0.423 -32.673 1.00 96.50 239 LYS A CA 1
ATOM 1864 C C . LYS A 1 239 ? -5.699 -0.680 -33.192 1.00 96.50 239 LYS A C 1
ATOM 1866 O O . LYS A 1 239 ? -5.439 -0.364 -34.353 1.00 96.50 239 LYS A O 1
ATOM 1871 N N . ALA A 1 240 ? -4.812 -1.243 -32.372 1.00 97.19 240 ALA A N 1
ATOM 1872 C CA . ALA A 1 240 ? -3.452 -1.599 -32.755 1.00 97.19 240 ALA A CA 1
ATOM 1873 C C . ALA A 1 240 ? -3.411 -2.645 -33.880 1.00 97.19 240 ALA A C 1
ATOM 1875 O O . ALA A 1 240 ? -2.443 -2.670 -34.631 1.00 97.19 240 ALA A O 1
ATOM 1876 N N . ILE A 1 241 ? -4.493 -3.414 -34.089 1.00 96.75 241 ILE A N 1
ATOM 1877 C CA . ILE A 1 241 ? -4.611 -4.409 -35.171 1.00 96.75 241 ILE A CA 1
ATOM 1878 C C . ILE A 1 241 ? -4.307 -3.827 -36.563 1.00 96.75 241 ILE A C 1
ATOM 1880 O O . ILE A 1 241 ? -3.835 -4.531 -37.449 1.00 96.75 241 ILE A O 1
ATOM 1884 N N . ARG A 1 242 ? -4.537 -2.520 -36.766 1.00 96.31 242 ARG A N 1
ATOM 1885 C CA . ARG A 1 242 ? -4.247 -1.829 -38.035 1.00 96.31 242 ARG A CA 1
ATOM 1886 C C . ARG A 1 242 ? -2.752 -1.712 -38.349 1.00 96.31 242 ARG A C 1
ATOM 1888 O O . ARG A 1 242 ? -2.417 -1.391 -39.482 1.00 96.31 242 ARG A O 1
ATOM 1895 N N . PHE A 1 243 ? -1.897 -1.894 -37.345 1.00 96.75 243 PHE A N 1
ATOM 1896 C CA . PHE A 1 243 ? -0.441 -1.797 -37.448 1.00 96.75 243 PHE A CA 1
ATOM 1897 C C . PHE A 1 243 ? 0.241 -3.165 -37.498 1.00 96.75 243 PHE A C 1
ATOM 1899 O O . PHE A 1 243 ? 1.442 -3.225 -37.725 1.00 96.75 243 PHE A O 1
ATOM 1906 N N . VAL A 1 244 ? -0.511 -4.249 -37.301 1.00 95.81 244 VAL A N 1
ATOM 1907 C CA . VAL A 1 244 ? 0.008 -5.616 -37.379 1.00 95.81 244 VAL A CA 1
ATOM 1908 C C . VAL A 1 244 ? 0.341 -5.957 -38.833 1.00 95.81 244 VAL A C 1
ATOM 1910 O O . VAL A 1 244 ? -0.483 -5.744 -39.730 1.00 95.81 244 VAL A O 1
ATOM 1913 N N . GLU A 1 245 ? 1.525 -6.522 -39.057 1.00 92.44 245 GLU A N 1
ATOM 1914 C CA . GLU A 1 245 ? 1.935 -7.061 -40.358 1.00 92.44 245 GLU A CA 1
ATOM 1915 C C . GLU A 1 245 ? 0.997 -8.182 -40.834 1.00 92.44 245 GLU A C 1
ATOM 1917 O O . GLU A 1 245 ? 0.526 -8.999 -40.047 1.00 92.44 245 GLU A O 1
ATOM 1922 N N . GLU A 1 246 ? 0.717 -8.249 -42.141 1.00 89.31 246 GLU A N 1
ATOM 1923 C CA . GLU A 1 246 ? -0.304 -9.160 -42.693 1.00 89.31 246 GLU A CA 1
ATOM 1924 C C . GLU A 1 246 ? -0.118 -10.626 -42.271 1.00 89.31 246 GLU A C 1
ATOM 1926 O O . GLU A 1 246 ? -1.101 -11.299 -41.973 1.00 89.31 246 GLU A O 1
ATOM 1931 N N . TRP A 1 247 ? 1.125 -11.112 -42.182 1.00 88.38 247 TRP A N 1
ATOM 1932 C CA . TRP A 1 247 ? 1.413 -12.500 -41.806 1.00 88.38 247 TRP A CA 1
ATOM 1933 C C . TRP A 1 247 ? 1.075 -12.840 -40.351 1.00 88.38 247 TRP A C 1
ATOM 1935 O O . TRP A 1 247 ? 0.889 -14.012 -40.052 1.00 88.38 247 TRP A O 1
ATOM 1945 N N . TYR A 1 248 ? 0.963 -11.854 -39.458 1.00 87.44 248 TYR A N 1
ATOM 1946 C CA . TYR A 1 248 ? 0.559 -12.088 -38.070 1.00 87.44 248 TYR A CA 1
ATOM 1947 C C . TYR A 1 248 ? -0.952 -11.963 -37.856 1.00 87.44 248 TYR A C 1
ATOM 1949 O O . TYR A 1 248 ? -1.453 -12.416 -36.832 1.00 87.44 248 TYR A O 1
ATOM 1957 N N . LYS A 1 249 ? -1.709 -11.374 -38.794 1.00 85.56 249 LYS A N 1
ATOM 1958 C CA . LYS A 1 249 ? -3.149 -11.117 -38.598 1.00 85.56 249 LYS A CA 1
ATOM 1959 C C . LYS A 1 249 ? -3.993 -12.381 -38.477 1.00 85.56 249 LYS A C 1
ATOM 1961 O O . LYS A 1 249 ? -5.033 -12.336 -37.831 1.00 85.56 249 LYS A O 1
ATOM 1966 N N . GLU A 1 250 ? -3.575 -13.476 -39.102 1.00 86.69 250 GLU A N 1
ATOM 1967 C CA . GLU A 1 250 ? -4.287 -14.758 -39.027 1.00 86.69 250 GLU A CA 1
ATOM 1968 C C . GLU A 1 250 ? -4.087 -15.466 -37.670 1.00 86.69 250 GLU A C 1
ATOM 1970 O O . GLU A 1 250 ? -4.889 -16.325 -37.306 1.00 86.69 250 GLU A O 1
ATOM 1975 N N . ASP A 1 251 ? -3.065 -15.067 -36.901 1.00 86.25 251 ASP A N 1
ATOM 1976 C CA . ASP A 1 251 ? -2.648 -15.675 -35.628 1.00 86.25 251 ASP A CA 1
ATOM 1977 C C . ASP A 1 251 ? -3.063 -14.866 -34.372 1.00 86.25 251 ASP A C 1
ATOM 1979 O O . ASP A 1 251 ? -2.640 -15.195 -33.245 1.00 86.25 251 ASP A O 1
ATOM 1983 N N . LEU A 1 252 ? -3.853 -13.797 -34.561 1.00 82.38 252 LEU A N 1
ATOM 1984 C CA . LEU A 1 252 ? -4.288 -12.834 -33.534 1.00 82.38 252 LEU A CA 1
ATOM 1985 C C . LEU A 1 252 ? -5.761 -12.953 -33.137 1.00 82.38 252 LEU A C 1
ATOM 1987 O O . LEU A 1 252 ? -6.622 -13.193 -34.010 1.00 82.38 252 LEU A O 1
#

pLDDT: mean 95.91, std 3.27, range [75.94, 98.81]